Protein AF-A0A930EXD6-F1 (afdb_monomer)

Mean predicted aligned error: 4.49 Å

Solvent-accessible surface area (backbone atoms only — not comparable to full-atom values): 12976 Å² total; per-residue (Å²): 109,58,56,60,63,60,58,68,68,51,37,18,51,91,71,84,27,84,36,19,63,39,63,44,50,41,67,59,49,52,69,76,38,61,91,76,52,56,67,69,53,47,56,39,51,53,54,45,38,75,74,40,72,82,34,25,33,35,27,41,38,43,34,62,76,65,65,77,71,64,72,53,87,86,63,82,59,76,67,57,77,70,60,70,78,46,64,43,66,44,58,32,32,42,39,44,76,54,96,94,45,54,39,36,38,37,39,18,63,72,53,101,57,18,43,55,47,20,45,14,50,50,51,62,41,38,30,82,95,26,92,38,42,80,33,47,64,35,43,32,56,32,33,51,44,53,71,55,49,55,56,46,62,78,32,59,91,82,44,61,25,65,59,55,43,50,53,54,41,56,76,74,34,86,47,70,66,55,46,50,49,53,43,50,53,49,47,50,52,53,48,55,50,47,69,60,49,50,78,76,40,90,77,43,65,68,60,51,43,52,53,44,42,53,53,47,24,45,52,48,38,54,51,53,52,53,76,69,35,63,85,81,76,106

Radius of gyration: 17.55 Å; Cα contacts (8 Å, |Δi|>4): 332; chains: 1; bounding box: 42×44×47 Å

Structure (mmCIF, N/CA/C/O backbone):
data_AF-A0A930EXD6-F1
#
_entry.id   AF-A0A930EXD6-F1
#
loop_
_atom_site.group_PDB
_atom_site.id
_atom_site.type_symbol
_atom_site.label_atom_id
_atom_site.label_alt_id
_atom_site.label_comp_id
_atom_site.label_asym_id
_atom_site.label_entity_id
_atom_site.label_seq_id
_atom_site.pdbx_PDB_ins_code
_atom_site.Cartn_x
_atom_site.Cartn_y
_atom_site.Cartn_z
_atom_site.occupancy
_atom_site.B_iso_or_equiv
_atom_site.auth_seq_id
_atom_site.auth_comp_id
_atom_site.auth_asym_id
_atom_site.auth_atom_id
_atom_site.pdbx_PDB_model_num
ATOM 1 N N . MET A 1 1 ? -17.643 -6.601 1.907 1.00 80.69 1 MET A N 1
ATOM 2 C CA . MET A 1 1 ? -17.131 -7.345 3.092 1.00 80.69 1 MET A CA 1
ATOM 3 C C . MET A 1 1 ? -16.349 -6.367 3.968 1.00 80.69 1 MET A C 1
ATOM 5 O O . MET A 1 1 ? -15.857 -5.389 3.419 1.00 80.69 1 MET A O 1
ATOM 9 N N . ALA A 1 2 ? -16.279 -6.567 5.287 1.00 93.38 2 ALA A N 1
ATOM 10 C CA . ALA A 1 2 ? -15.505 -5.686 6.170 1.00 93.38 2 ALA A CA 1
ATOM 11 C C . ALA A 1 2 ? -13.990 -5.883 5.958 1.00 93.38 2 ALA A C 1
ATOM 13 O O . ALA A 1 2 ? -13.564 -6.973 5.563 1.00 93.38 2 ALA A O 1
ATOM 14 N N . ILE A 1 3 ? -13.178 -4.841 6.161 1.00 96.06 3 ILE A N 1
ATOM 15 C CA . ILE A 1 3 ? -11.763 -4.874 5.763 1.00 96.06 3 ILE A CA 1
ATOM 16 C C . ILE A 1 3 ? -10.940 -5.885 6.568 1.00 96.06 3 ILE A C 1
ATOM 18 O O . ILE A 1 3 ? -10.127 -6.594 5.972 1.00 96.06 3 ILE A O 1
ATOM 22 N N . CYS A 1 4 ? -11.189 -6.035 7.872 1.00 96.62 4 CYS A N 1
ATOM 23 C CA . CYS A 1 4 ? -10.475 -7.019 8.689 1.00 96.62 4 CYS A CA 1
ATOM 24 C C . CYS A 1 4 ? -10.814 -8.448 8.253 1.00 96.62 4 CYS A C 1
ATOM 26 O O . CYS A 1 4 ? -9.941 -9.314 8.251 1.00 96.62 4 CYS A O 1
ATOM 28 N N . ALA A 1 5 ? -12.052 -8.696 7.811 1.00 96.12 5 ALA A N 1
ATOM 29 C CA . ALA A 1 5 ? -12.453 -9.992 7.270 1.00 96.12 5 ALA A CA 1
ATOM 30 C C . ALA A 1 5 ? -11.775 -10.303 5.923 1.00 96.12 5 ALA A C 1
ATOM 32 O O . ALA A 1 5 ? -11.339 -11.435 5.723 1.00 96.12 5 ALA A O 1
ATOM 33 N N . ILE A 1 6 ? -11.643 -9.313 5.028 1.00 96.44 6 ILE A N 1
ATOM 34 C CA . ILE A 1 6 ? -10.915 -9.473 3.755 1.00 96.44 6 ILE A CA 1
ATOM 35 C C . ILE A 1 6 ? -9.435 -9.772 4.030 1.00 96.44 6 ILE A C 1
ATOM 37 O O . ILE A 1 6 ? -8.890 -10.746 3.511 1.00 96.44 6 ILE A O 1
ATOM 41 N N . LEU A 1 7 ? -8.783 -8.958 4.868 1.00 97.31 7 LEU A N 1
ATOM 42 C CA . LEU A 1 7 ? -7.364 -9.125 5.198 1.00 97.31 7 LEU A CA 1
ATOM 43 C C . LEU A 1 7 ? -7.109 -10.423 5.969 1.00 97.31 7 LEU A C 1
ATOM 45 O O . LEU A 1 7 ? -6.123 -11.102 5.705 1.00 97.31 7 LEU A O 1
ATOM 49 N N . GLY A 1 8 ? -8.014 -10.830 6.860 1.00 95.69 8 GLY A N 1
ATOM 50 C CA . GLY A 1 8 ? -7.904 -12.074 7.623 1.00 95.69 8 GLY A CA 1
ATOM 51 C C . GLY A 1 8 ? -7.966 -13.351 6.776 1.00 95.69 8 GLY A C 1
ATOM 52 O O . GLY A 1 8 ? -7.538 -14.405 7.243 1.00 95.69 8 GLY A O 1
ATOM 53 N N . GLN A 1 9 ? -8.462 -13.272 5.536 1.00 95.56 9 GLN A N 1
ATOM 54 C CA . GLN A 1 9 ? -8.473 -14.391 4.586 1.00 95.56 9 GLN A CA 1
ATOM 55 C C . GLN A 1 9 ? -7.163 -14.530 3.797 1.00 95.56 9 GLN A C 1
ATOM 57 O O . GLN A 1 9 ? -6.967 -15.556 3.147 1.00 95.56 9 GLN A O 1
ATOM 62 N N . LYS A 1 10 ? -6.267 -13.532 3.846 1.00 96.31 10 LYS A N 1
ATOM 63 C CA 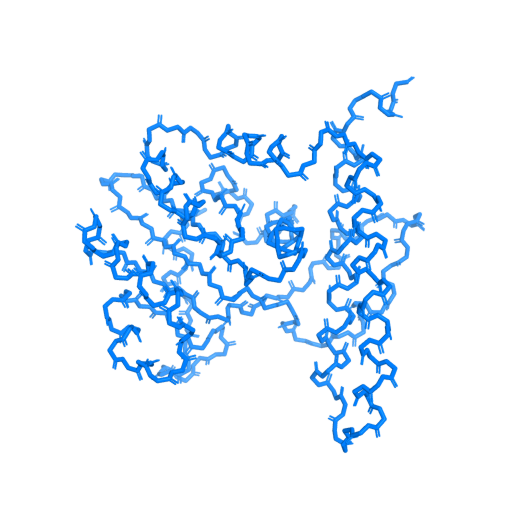. LYS A 1 10 ? -4.995 -13.557 3.110 1.00 96.31 10 LYS A CA 1
ATOM 64 C C . LYS A 1 10 ? -4.012 -14.520 3.758 1.00 96.31 10 LYS A C 1
ATOM 66 O O . LYS A 1 10 ? -3.712 -14.401 4.951 1.00 96.31 10 LYS A O 1
ATOM 71 N N . LEU A 1 11 ? -3.505 -15.459 2.962 1.00 95.81 11 LEU A N 1
ATOM 72 C CA . LEU A 1 11 ? -2.546 -16.461 3.410 1.00 95.81 11 LEU A CA 1
ATOM 73 C C . LEU A 1 11 ? -1.121 -15.947 3.215 1.00 95.81 11 LEU A C 1
ATOM 75 O O . LEU A 1 11 ? -0.707 -15.621 2.103 1.00 95.81 11 LEU A O 1
ATOM 79 N N . ASP A 1 12 ? -0.372 -15.888 4.312 1.00 96.12 12 ASP A N 1
ATOM 80 C CA . ASP A 1 12 ? 1.030 -15.493 4.277 1.00 96.12 12 ASP A CA 1
ATOM 81 C C . ASP A 1 12 ? 1.979 -16.680 4.067 1.00 96.12 12 ASP A C 1
ATOM 83 O O . ASP A 1 12 ? 1.593 -17.852 4.164 1.00 96.12 12 ASP A O 1
ATOM 87 N N . SER A 1 13 ? 3.247 -16.353 3.822 1.00 91.81 13 SER A N 1
ATOM 88 C CA . SER A 1 13 ? 4.324 -17.319 3.575 1.00 91.81 13 SER A CA 1
ATOM 89 C C . SER A 1 13 ? 4.511 -18.389 4.665 1.00 91.81 13 SER A C 1
ATOM 91 O O . SER A 1 13 ? 5.030 -19.466 4.378 1.00 91.81 13 SER A O 1
ATOM 93 N N . ARG A 1 14 ? 4.072 -18.146 5.909 1.00 91.75 14 ARG A N 1
ATOM 94 C CA . ARG A 1 14 ? 4.185 -19.107 7.026 1.00 91.75 14 ARG A CA 1
ATOM 95 C C . ARG A 1 14 ? 3.116 -20.198 6.963 1.00 91.75 14 ARG A C 1
ATOM 97 O O . ARG A 1 14 ? 3.218 -21.191 7.680 1.00 91.75 14 ARG A O 1
ATOM 104 N N . LYS A 1 15 ? 2.080 -19.995 6.146 1.00 92.69 15 LYS A N 1
ATOM 105 C CA . LYS A 1 15 ? 0.950 -20.910 5.928 1.00 92.69 15 LYS A CA 1
ATOM 106 C C . LYS A 1 15 ? 0.927 -21.459 4.496 1.00 92.69 15 LYS A C 1
ATOM 108 O O . LYS A 1 15 ? -0.148 -21.772 3.992 1.00 92.69 15 LYS A O 1
ATOM 113 N N . ASP A 1 16 ? 2.089 -21.515 3.840 1.00 91.75 16 ASP A N 1
ATOM 114 C CA . ASP A 1 16 ? 2.249 -21.908 2.431 1.00 91.75 16 ASP A CA 1
ATOM 115 C C . ASP A 1 16 ? 1.402 -21.061 1.452 1.00 91.75 16 ASP A C 1
ATOM 117 O O . ASP A 1 16 ? 1.015 -21.525 0.378 1.00 91.75 16 ASP A O 1
ATOM 121 N N . GLY A 1 17 ? 1.092 -19.814 1.832 1.00 92.94 17 GLY A N 1
ATOM 122 C CA . GLY A 1 17 ? 0.357 -18.852 1.015 1.00 92.94 17 GLY A CA 1
ATOM 123 C C . GLY A 1 17 ? 1.260 -17.951 0.173 1.00 92.94 17 GLY A C 1
ATOM 124 O O . GLY A 1 17 ? 2.431 -17.746 0.491 1.00 92.94 17 GLY A O 1
ATOM 125 N N . ASP A 1 18 ? 0.688 -17.379 -0.890 1.00 93.56 18 ASP A N 1
ATOM 126 C CA . ASP A 1 18 ? 1.357 -16.444 -1.806 1.00 93.56 18 ASP A CA 1
ATOM 127 C C . ASP A 1 18 ? 0.709 -15.046 -1.833 1.00 93.56 18 ASP A C 1
ATOM 129 O O . ASP A 1 18 ? 1.011 -14.233 -2.710 1.00 93.56 18 ASP A O 1
ATOM 133 N N . ASP A 1 19 ? -0.207 -14.753 -0.901 1.00 96.25 19 ASP A N 1
ATOM 134 C CA . ASP A 1 19 ? -0.883 -13.456 -0.870 1.00 96.25 19 ASP A CA 1
ATOM 135 C C . ASP A 1 19 ? 0.012 -12.367 -0.285 1.00 96.25 19 ASP A C 1
ATOM 137 O O . ASP A 1 19 ? -0.078 -11.220 -0.712 1.00 96.25 19 ASP A O 1
ATOM 141 N N . CYS A 1 20 ? 0.839 -12.694 0.706 1.00 97.19 20 CYS A N 1
ATOM 142 C CA . CYS A 1 20 ? 1.658 -11.7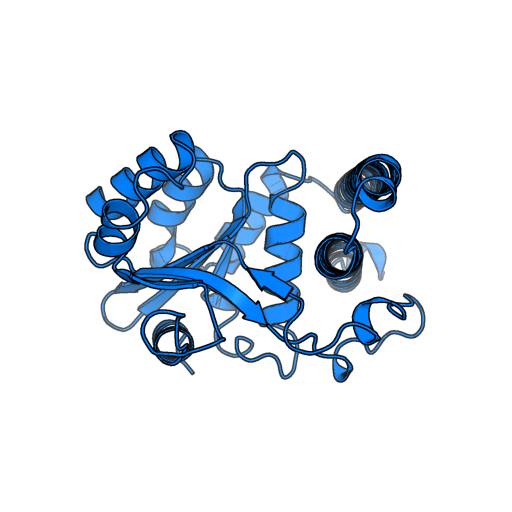18 1.421 1.00 97.19 20 CYS A CA 1
ATOM 143 C C . CYS A 1 20 ? 2.856 -12.363 2.129 1.00 97.19 20 CYS A C 1
ATOM 145 O O . CYS A 1 20 ? 2.895 -13.575 2.358 1.00 97.19 20 CYS A O 1
ATOM 147 N N . LEU A 1 21 ? 3.837 -11.544 2.512 1.00 95.62 21 LEU A N 1
ATOM 148 C CA . LEU A 1 21 ? 4.995 -12.009 3.275 1.00 95.62 21 LEU A CA 1
ATOM 149 C C . LEU A 1 21 ? 4.600 -12.395 4.705 1.00 95.62 21 LEU A C 1
ATOM 151 O O . LEU A 1 21 ? 5.016 -13.442 5.205 1.00 95.62 21 LEU A O 1
ATOM 155 N N . PHE A 1 22 ? 3.789 -11.559 5.354 1.00 96.94 22 PHE A N 1
ATOM 156 C CA . PHE A 1 22 ? 3.345 -11.741 6.733 1.00 96.94 22 PHE A CA 1
ATOM 157 C C . PHE A 1 22 ? 1.937 -11.179 6.923 1.00 96.94 22 PHE A C 1
ATOM 159 O O . PHE A 1 22 ? 1.644 -10.089 6.440 1.00 96.94 22 PHE A O 1
ATOM 166 N N . ASN A 1 23 ? 1.093 -11.878 7.681 1.00 98.12 23 ASN A N 1
ATOM 167 C CA . ASN A 1 23 ? -0.209 -11.384 8.107 1.00 98.12 23 ASN A CA 1
ATOM 168 C C . ASN A 1 23 ? -0.554 -11.883 9.520 1.00 98.12 23 ASN A C 1
ATOM 170 O O . ASN A 1 23 ? -0.735 -13.083 9.749 1.00 98.12 23 ASN A O 1
ATOM 174 N N . GLY A 1 24 ? -0.628 -10.978 10.494 1.00 97.62 24 GLY A N 1
ATOM 175 C CA . GLY A 1 24 ? -0.848 -11.336 11.898 1.00 97.62 24 GLY A CA 1
ATOM 176 C C . GLY A 1 24 ? -0.749 -10.140 12.836 1.00 97.62 24 GLY A C 1
ATOM 177 O O . GLY A 1 24 ? -0.850 -9.002 12.387 1.00 97.62 24 GLY A O 1
ATOM 178 N N . TYR A 1 25 ? -0.556 -10.395 14.130 1.00 97.94 25 TYR A N 1
ATOM 179 C CA . TYR A 1 25 ? -0.362 -9.331 15.115 1.00 97.94 25 TYR A CA 1
ATOM 180 C C . TYR A 1 25 ? 0.916 -8.537 14.832 1.00 97.94 25 TYR A C 1
ATOM 182 O O . TYR A 1 25 ? 1.928 -9.093 14.395 1.00 97.94 25 TYR A O 1
ATOM 190 N N . LEU A 1 26 ? 0.863 -7.226 15.070 1.00 97.62 26 LEU A N 1
ATOM 191 C CA . LEU A 1 26 ? 2.010 -6.341 14.883 1.00 97.62 26 LEU A CA 1
ATOM 192 C C . LEU A 1 26 ? 3.153 -6.682 15.858 1.00 97.62 26 LEU A C 1
ATOM 194 O O . LEU A 1 26 ? 4.314 -6.644 15.461 1.00 97.62 26 LEU A O 1
ATOM 198 N N . GLU A 1 27 ? 2.830 -7.103 17.083 1.00 97.25 27 GLU A N 1
ATOM 199 C CA . GLU A 1 27 ? 3.803 -7.582 18.080 1.00 97.25 27 GLU A CA 1
ATOM 200 C C . GLU A 1 27 ? 4.630 -8.772 17.560 1.00 97.25 27 GLU A C 1
ATOM 202 O O . GLU A 1 27 ? 5.864 -8.762 17.626 1.00 97.25 27 GLU A O 1
ATOM 207 N N . ASP A 1 28 ? 3.959 -9.764 16.965 1.00 96.50 28 ASP A N 1
ATOM 208 C CA . ASP A 1 28 ? 4.613 -10.926 16.357 1.00 96.50 28 ASP A CA 1
ATOM 209 C C . ASP A 1 28 ? 5.548 -10.502 15.217 1.00 96.50 28 ASP A C 1
ATOM 211 O O . ASP A 1 28 ? 6.655 -11.028 15.083 1.00 96.50 28 ASP A O 1
ATOM 215 N N . TYR A 1 29 ? 5.109 -9.555 14.379 1.00 95.81 29 TYR A N 1
ATOM 216 C CA . TYR A 1 29 ? 5.911 -9.058 13.262 1.00 95.81 29 TYR A CA 1
ATOM 217 C C . TYR A 1 29 ? 7.199 -8.389 13.748 1.00 95.81 29 TYR A C 1
ATOM 219 O O . TYR A 1 29 ? 8.282 -8.750 13.285 1.00 95.81 29 TYR A O 1
ATOM 227 N N . LEU A 1 30 ? 7.089 -7.468 14.711 1.00 94.94 30 LEU A N 1
ATOM 228 C CA . LEU A 1 30 ? 8.237 -6.769 15.292 1.00 94.94 30 LEU A CA 1
ATOM 229 C C . LEU A 1 30 ? 9.234 -7.742 15.934 1.00 94.94 30 LEU A C 1
ATOM 231 O O . LEU A 1 30 ? 10.441 -7.584 15.762 1.00 94.94 30 LEU A O 1
ATOM 235 N N . SER A 1 31 ? 8.731 -8.781 16.603 1.00 92.12 31 SER A N 1
ATOM 236 C CA . SER A 1 31 ? 9.560 -9.800 17.256 1.00 92.12 31 SER A CA 1
ATOM 237 C C . SER A 1 31 ? 10.288 -10.706 16.256 1.00 92.12 31 SER A C 1
ATOM 239 O O . SER A 1 31 ? 11.451 -11.053 16.448 1.00 92.12 31 SER A O 1
ATOM 241 N N . LEU A 1 32 ? 9.618 -11.114 15.172 1.00 89.88 32 LEU A N 1
ATOM 242 C CA . LEU A 1 32 ? 10.176 -12.050 14.186 1.00 89.88 32 LEU A CA 1
ATOM 243 C C . LEU A 1 32 ? 11.121 -11.386 13.178 1.00 89.88 32 LEU A C 1
ATOM 245 O O . LEU A 1 32 ? 11.966 -12.067 12.595 1.00 89.88 32 LEU A O 1
ATOM 249 N N . ARG A 1 33 ? 10.949 -10.084 12.936 1.00 85.00 33 ARG A N 1
ATOM 250 C CA . ARG A 1 33 ? 11.633 -9.321 11.877 1.00 85.00 33 ARG A CA 1
ATOM 251 C C . ARG A 1 33 ? 12.457 -8.167 12.432 1.00 85.00 33 ARG A C 1
ATOM 253 O O . ARG A 1 33 ? 12.747 -7.219 11.712 1.00 85.00 33 ARG A O 1
ATOM 260 N N . GLU A 1 34 ? 12.866 -8.262 13.694 1.00 76.00 34 GLU A N 1
ATOM 261 C CA . GLU A 1 34 ? 13.505 -7.173 14.435 1.00 76.00 34 GLU A CA 1
ATOM 262 C C . GLU A 1 34 ? 14.671 -6.506 13.680 1.00 76.00 34 GLU A C 1
ATOM 264 O O . GLU A 1 34 ? 14.806 -5.288 13.709 1.00 76.00 34 GLU A O 1
ATOM 269 N N . ASN A 1 35 ? 15.474 -7.299 12.964 1.00 79.44 35 ASN A N 1
ATOM 270 C CA . ASN A 1 35 ? 16.668 -6.838 12.244 1.00 79.44 35 ASN A CA 1
ATOM 271 C C . ASN A 1 35 ? 16.416 -6.478 10.765 1.00 79.44 35 ASN A C 1
ATOM 273 O O . ASN A 1 35 ? 17.360 -6.161 10.042 1.00 79.44 35 ASN A O 1
ATOM 277 N N . GLU A 1 36 ? 15.175 -6.593 10.288 1.00 84.56 36 GLU A N 1
ATOM 278 C CA . GLU A 1 36 ? 14.793 -6.376 8.884 1.00 84.56 36 GLU A CA 1
ATOM 279 C C . GLU A 1 36 ? 14.008 -5.065 8.684 1.00 84.56 36 GLU A C 1
ATOM 281 O O . GLU A 1 36 ? 13.841 -4.610 7.551 1.00 84.56 36 GLU A O 1
ATOM 286 N N . ILE A 1 37 ? 13.534 -4.448 9.770 1.00 83.25 37 ILE A N 1
ATOM 287 C CA . ILE A 1 37 ? 12.710 -3.233 9.753 1.00 83.25 37 ILE A CA 1
ATOM 288 C C . ILE A 1 37 ? 13.611 -2.006 9.954 1.00 83.25 37 ILE A C 1
ATOM 290 O O . ILE A 1 37 ? 14.484 -2.010 10.816 1.00 83.25 37 ILE A O 1
ATOM 294 N N . ASP A 1 38 ? 13.390 -0.939 9.178 1.00 86.69 38 ASP A N 1
ATOM 295 C CA . ASP A 1 38 ? 14.038 0.359 9.422 1.00 86.69 38 ASP A CA 1
ATOM 296 C C . ASP A 1 38 ? 13.755 0.845 10.850 1.00 86.69 38 ASP A C 1
ATOM 298 O O . ASP A 1 38 ? 12.605 0.834 11.285 1.00 86.69 38 ASP A O 1
ATOM 302 N N . GLU A 1 39 ? 14.782 1.317 11.559 1.00 86.75 39 GLU A N 1
ATOM 303 C CA . GLU A 1 39 ? 14.679 1.716 12.972 1.00 86.75 39 GLU A CA 1
ATOM 304 C C . GLU A 1 39 ? 13.570 2.749 13.226 1.00 86.75 39 GLU A C 1
ATOM 306 O O . GLU A 1 39 ? 12.821 2.625 14.194 1.00 86.75 39 GLU A O 1
ATOM 311 N N . ASN A 1 40 ? 13.380 3.731 12.331 1.00 86.38 40 ASN A N 1
ATOM 312 C CA . ASN A 1 40 ? 12.320 4.730 12.520 1.00 86.38 40 ASN A CA 1
ATOM 313 C C . ASN A 1 40 ? 10.930 4.104 12.364 1.00 86.38 40 ASN A C 1
ATOM 315 O O . ASN A 1 40 ? 9.976 4.494 13.045 1.00 86.38 40 ASN A O 1
ATOM 319 N N . LEU A 1 41 ? 10.792 3.152 11.438 1.00 88.94 41 LEU A N 1
ATOM 320 C CA . LEU A 1 41 ? 9.535 2.447 11.224 1.00 88.94 41 LEU A CA 1
ATOM 321 C C . LEU A 1 41 ? 9.241 1.485 12.379 1.00 88.94 41 LEU A C 1
ATOM 323 O O . LEU A 1 41 ? 8.096 1.430 12.827 1.00 88.94 41 LEU A O 1
ATOM 327 N N . LYS A 1 42 ? 10.267 0.802 12.898 1.00 91.75 42 LYS A N 1
ATOM 328 C CA . LYS A 1 42 ? 10.183 -0.046 14.091 1.00 91.75 42 LYS A CA 1
ATOM 329 C C . LYS A 1 42 ? 9.693 0.756 15.297 1.00 91.75 42 LYS A C 1
ATOM 331 O O . LYS A 1 42 ? 8.640 0.425 15.833 1.00 91.75 42 LYS A O 1
ATOM 336 N N . GLU A 1 43 ? 10.354 1.869 15.629 1.00 91.69 43 GLU A N 1
ATOM 337 C CA . GLU A 1 43 ? 9.944 2.750 16.738 1.00 91.69 43 GLU A CA 1
ATOM 338 C C . GLU A 1 43 ? 8.506 3.264 16.547 1.00 91.69 43 GLU A C 1
ATOM 340 O O . GLU A 1 43 ? 7.727 3.410 17.490 1.00 91.69 43 GLU A O 1
ATOM 345 N N . THR A 1 44 ? 8.116 3.547 15.302 1.00 92.44 44 THR A N 1
ATOM 346 C CA . THR A 1 44 ? 6.744 3.967 15.004 1.00 92.44 44 THR A CA 1
ATOM 347 C C . THR A 1 44 ? 5.736 2.852 15.269 1.00 92.44 44 THR A C 1
ATOM 349 O O . THR A 1 44 ? 4.697 3.117 15.866 1.00 92.44 44 THR A O 1
ATOM 352 N N . PHE A 1 45 ? 6.017 1.622 14.842 1.00 95.50 45 PHE A N 1
ATOM 353 C CA . PHE A 1 45 ? 5.150 0.470 15.083 1.00 95.50 45 PHE A CA 1
ATOM 354 C C . PHE A 1 45 ? 5.071 0.086 16.564 1.00 95.50 45 PHE A C 1
ATOM 356 O O . PHE A 1 45 ? 3.992 -0.270 17.029 1.00 95.50 45 PHE A O 1
ATOM 363 N N . GLU A 1 46 ? 6.153 0.243 17.324 1.00 95.38 46 GLU A N 1
ATOM 364 C CA . GLU A 1 46 ? 6.133 0.092 18.785 1.00 95.38 46 GLU A CA 1
ATOM 365 C C . GLU A 1 46 ? 5.161 1.096 19.429 1.00 95.38 46 GLU A C 1
ATOM 367 O O . GLU A 1 46 ? 4.301 0.704 20.214 1.00 95.38 46 GLU A O 1
ATOM 372 N N . LYS A 1 47 ? 5.179 2.369 19.008 1.00 95.69 47 LYS A N 1
ATOM 373 C CA . LYS A 1 47 ? 4.203 3.379 19.471 1.00 95.69 47 LYS A CA 1
ATOM 374 C C . LYS A 1 47 ? 2.764 3.084 19.040 1.00 95.69 47 LYS A C 1
ATOM 376 O O . LYS A 1 47 ? 1.822 3.440 19.751 1.00 95.69 47 LYS A O 1
ATOM 381 N N . VAL A 1 48 ? 2.573 2.457 17.875 1.00 96.38 48 VAL A N 1
ATOM 382 C CA . VAL A 1 48 ? 1.245 1.971 17.468 1.00 96.38 48 VAL A CA 1
ATOM 383 C C . VAL A 1 48 ? 0.763 0.911 18.458 1.00 96.38 48 VAL A C 1
ATOM 385 O O . VAL A 1 48 ? -0.358 1.038 18.935 1.00 96.38 48 VAL A O 1
ATOM 388 N N . LEU A 1 49 ? 1.603 -0.063 18.828 1.00 96.50 49 LEU A N 1
ATOM 389 C CA . LEU A 1 49 ? 1.253 -1.095 19.815 1.00 96.50 49 LEU A CA 1
ATOM 390 C C . LEU A 1 49 ? 0.962 -0.531 21.208 1.00 96.50 49 LEU A C 1
ATOM 392 O O . LEU A 1 49 ? 0.051 -1.007 21.876 1.00 96.50 49 LEU A O 1
ATOM 396 N N . GLU A 1 50 ? 1.697 0.496 21.644 1.00 95.81 50 GLU A N 1
ATOM 397 C CA . GLU A 1 50 ? 1.406 1.188 22.910 1.00 95.81 50 GLU A CA 1
ATOM 398 C C . GLU A 1 50 ? 0.002 1.812 22.920 1.00 95.81 50 GLU A C 1
ATOM 400 O O . GLU A 1 50 ? -0.637 1.901 23.970 1.00 95.81 50 GLU A O 1
ATOM 405 N N . THR A 1 51 ? -0.472 2.254 21.753 1.00 94.38 51 THR A N 1
ATOM 406 C CA . THR A 1 51 ? -1.787 2.887 21.588 1.00 94.38 51 THR A CA 1
ATOM 407 C C . THR A 1 51 ? -2.893 1.853 21.370 1.00 94.38 51 THR A C 1
ATOM 409 O O . THR A 1 51 ? -3.990 2.005 21.904 1.00 94.38 51 THR A O 1
ATOM 412 N N . ASP A 1 52 ? -2.611 0.817 20.582 1.00 95.19 52 ASP A N 1
ATOM 413 C CA . ASP A 1 52 ? -3.542 -0.238 20.192 1.00 95.19 52 ASP A CA 1
ATOM 414 C C . ASP A 1 52 ? -2.811 -1.598 20.137 1.00 95.19 52 ASP A C 1
ATOM 416 O O . ASP A 1 52 ? -2.239 -1.966 19.100 1.00 95.19 52 ASP A O 1
ATOM 420 N N . PRO A 1 53 ? -2.809 -2.353 21.253 1.00 95.62 53 PRO A N 1
ATOM 421 C CA . PRO A 1 53 ? -2.067 -3.610 21.369 1.00 95.62 53 PRO A CA 1
ATOM 422 C C . PRO A 1 53 ? -2.563 -4.725 20.442 1.00 95.62 53 PRO A C 1
ATOM 424 O O . PRO A 1 53 ? -1.796 -5.618 20.090 1.00 95.62 53 PRO A O 1
ATOM 427 N N . ASP A 1 54 ? -3.830 -4.672 20.024 1.00 96.44 54 ASP A N 1
ATOM 428 C CA . ASP A 1 54 ? -4.455 -5.700 19.185 1.00 96.44 54 ASP A CA 1
ATOM 429 C C . ASP A 1 54 ? -4.265 -5.431 17.681 1.00 96.44 54 ASP A C 1
ATOM 431 O O . ASP A 1 54 ? -4.777 -6.180 16.837 1.00 96.44 54 ASP A O 1
ATOM 435 N N . THR A 1 55 ? -3.500 -4.388 17.333 1.00 97.88 55 THR A N 1
ATOM 436 C CA . THR A 1 55 ? -3.177 -4.030 15.950 1.00 97.88 55 THR A CA 1
ATOM 437 C C . THR A 1 55 ? -2.601 -5.218 15.189 1.00 97.88 55 THR A C 1
ATOM 439 O O . THR A 1 55 ? -1.656 -5.888 15.621 1.00 97.88 55 THR A O 1
ATOM 442 N N . LYS A 1 56 ? -3.119 -5.431 13.979 1.00 98.44 56 LYS A N 1
ATOM 443 C CA . LYS A 1 56 ? -2.579 -6.406 13.036 1.00 98.44 56 LYS A CA 1
ATOM 444 C C . LYS A 1 56 ? -1.917 -5.721 11.853 1.00 98.44 56 LYS A C 1
ATOM 446 O O . LYS A 1 56 ? -2.243 -4.588 11.498 1.00 98.44 56 LYS A O 1
ATOM 451 N N . ILE A 1 57 ? -0.989 -6.433 11.230 1.00 98.25 57 ILE A N 1
ATOM 452 C CA . ILE A 1 57 ? -0.238 -5.978 10.068 1.00 98.25 57 ILE A CA 1
ATOM 453 C C . ILE A 1 57 ? -0.253 -7.035 8.966 1.00 98.25 57 ILE A C 1
ATOM 455 O O . ILE A 1 57 ? -0.048 -8.222 9.219 1.00 98.25 57 ILE A O 1
ATOM 459 N N . CYS A 1 58 ? -0.485 -6.584 7.735 1.00 98.19 58 CYS A N 1
ATOM 460 C CA . CYS A 1 58 ? -0.244 -7.338 6.511 1.00 98.19 58 CYS A CA 1
ATOM 461 C C . CYS A 1 58 ? 0.938 -6.700 5.768 1.00 98.19 58 CYS A C 1
ATOM 463 O O . CYS A 1 58 ? 0.908 -5.501 5.483 1.00 98.19 58 CYS A O 1
ATOM 465 N N . VAL A 1 59 ? 1.964 -7.491 5.464 1.00 96.50 59 VAL A N 1
ATOM 466 C CA . VAL A 1 59 ? 3.236 -7.042 4.880 1.00 96.50 59 VAL A CA 1
ATOM 467 C C . VAL A 1 59 ? 3.409 -7.635 3.493 1.00 96.50 59 VAL A C 1
ATOM 469 O O . VAL A 1 59 ? 3.212 -8.837 3.314 1.00 96.50 59 VAL A O 1
ATOM 472 N N . ASP A 1 60 ? 3.783 -6.794 2.532 1.00 96.06 60 ASP A N 1
ATOM 473 C CA . ASP A 1 60 ? 3.923 -7.135 1.115 1.00 96.06 60 ASP A CA 1
ATOM 474 C C . ASP A 1 60 ? 2.678 -7.834 0.550 1.00 96.06 60 ASP A C 1
ATOM 476 O O . ASP A 1 60 ? 2.755 -8.915 -0.026 1.00 96.06 60 ASP A O 1
ATOM 480 N N . LEU A 1 61 ? 1.496 -7.227 0.721 1.00 97.44 61 LEU A N 1
ATOM 481 C CA . LEU A 1 61 ? 0.271 -7.764 0.124 1.00 97.44 61 LEU A CA 1
ATOM 482 C C . LEU A 1 61 ? 0.347 -7.664 -1.402 1.00 97.44 61 LEU A C 1
ATOM 484 O O . LEU A 1 61 ? 0.404 -6.569 -1.969 1.00 97.44 61 LEU A O 1
ATOM 488 N N . HIS A 1 62 ? 0.295 -8.814 -2.059 1.00 95.81 62 HIS A N 1
ATOM 489 C CA . HIS A 1 62 ? 0.308 -8.952 -3.501 1.00 95.81 62 HIS A CA 1
ATOM 490 C C . HIS A 1 62 ? -1.103 -8.795 -4.071 1.00 95.81 62 HIS A C 1
ATOM 492 O O . HIS A 1 62 ? -2.042 -9.500 -3.695 1.00 95.81 62 HIS A O 1
ATOM 498 N N . CYS A 1 63 ? -1.266 -7.892 -5.034 1.00 93.25 63 CYS A N 1
ATOM 499 C CA . CYS A 1 63 ? -2.526 -7.674 -5.736 1.00 93.25 63 CYS A CA 1
ATOM 500 C C . CYS A 1 63 ? -2.351 -7.781 -7.252 1.00 93.25 63 CYS A C 1
ATOM 502 O O . CYS A 1 63 ? -1.363 -7.329 -7.841 1.00 93.25 63 CYS A O 1
ATOM 504 N N . ALA A 1 64 ? -3.351 -8.381 -7.896 1.00 91.31 64 ALA A N 1
ATOM 505 C CA . ALA A 1 64 ? -3.481 -8.343 -9.342 1.00 91.31 64 ALA A CA 1
ATOM 506 C C . ALA A 1 64 ? -3.872 -6.933 -9.803 1.00 91.31 64 ALA A C 1
ATOM 508 O O . ALA A 1 64 ? -4.500 -6.163 -9.078 1.00 91.31 64 ALA A O 1
ATOM 509 N N . VAL A 1 65 ? -3.513 -6.608 -11.040 1.00 89.69 65 VAL A N 1
ATOM 510 C CA . VAL A 1 65 ? -3.955 -5.374 -11.692 1.00 89.69 65 VAL A CA 1
ATOM 511 C C . VAL A 1 65 ? -5.310 -5.641 -12.331 1.00 89.69 65 VAL A C 1
ATOM 513 O O . VAL A 1 65 ? -5.428 -6.550 -13.154 1.00 89.69 65 VAL A O 1
ATOM 516 N N . ASN A 1 66 ? -6.328 -4.843 -12.004 1.00 86.56 66 ASN A N 1
ATOM 517 C CA . ASN A 1 66 ? -7.616 -4.952 -12.676 1.00 86.56 66 ASN A CA 1
ATOM 518 C C . ASN A 1 66 ? -7.539 -4.300 -14.063 1.00 86.56 66 ASN A C 1
ATOM 520 O O . ASN A 1 66 ? -7.733 -3.095 -14.226 1.00 86.56 66 ASN A O 1
ATOM 524 N N . VAL A 1 67 ? -7.256 -5.112 -15.081 1.00 80.25 67 VAL A N 1
ATOM 525 C CA . VAL A 1 67 ? -7.141 -4.650 -16.471 1.00 80.25 67 VAL A CA 1
ATOM 526 C C . VAL A 1 67 ? -8.463 -4.082 -17.003 1.00 80.25 67 VAL A C 1
ATOM 528 O O . VAL A 1 67 ? -8.436 -3.185 -17.841 1.00 80.25 67 VAL A O 1
ATOM 531 N N . GLU A 1 68 ? -9.616 -4.526 -16.498 1.00 76.69 68 GLU A N 1
ATOM 532 C CA . GLU A 1 68 ? -10.929 -4.020 -16.930 1.00 76.69 68 GLU A CA 1
ATOM 533 C C . GLU A 1 68 ? -11.186 -2.590 -16.436 1.00 76.69 68 GLU A C 1
ATOM 535 O O . GLU A 1 68 ? -11.774 -1.770 -17.147 1.00 76.69 68 GLU A O 1
ATOM 540 N N . ALA A 1 69 ? -10.677 -2.250 -15.248 1.00 74.75 69 ALA A N 1
ATOM 541 C CA . ALA A 1 69 ? -10.724 -0.892 -14.710 1.00 74.75 69 ALA A CA 1
ATOM 542 C C . ALA A 1 69 ? -9.745 0.069 -15.416 1.00 74.75 69 ALA A C 1
ATOM 544 O O . ALA A 1 69 ? -9.834 1.293 -15.261 1.00 74.75 69 ALA A O 1
ATOM 545 N N . ILE A 1 70 ? -8.844 -0.456 -16.254 1.00 68.75 70 ILE A N 1
ATOM 546 C CA . ILE A 1 70 ? -8.002 0.316 -17.172 1.00 68.75 70 ILE A CA 1
ATOM 547 C C . ILE A 1 70 ? -8.825 0.664 -18.428 1.00 68.75 70 ILE A C 1
ATOM 549 O O . ILE A 1 70 ? -8.517 0.279 -19.553 1.00 68.75 70 ILE A O 1
ATOM 553 N N . SER A 1 71 ? -9.923 1.398 -18.240 1.00 53.97 71 SER A N 1
ATOM 554 C CA . SER A 1 71 ? -10.928 1.629 -19.287 1.00 53.97 71 SER A CA 1
ATOM 555 C C . SER A 1 71 ? -10.629 2.808 -20.222 1.00 53.97 71 SER A C 1
ATOM 557 O O . SER A 1 71 ? -11.395 3.066 -21.151 1.00 53.97 71 SER A O 1
ATOM 559 N N . ASN A 1 72 ? -9.527 3.543 -20.022 1.00 55.22 72 ASN A N 1
ATOM 560 C CA . ASN A 1 72 ? -9.291 4.785 -20.755 1.00 55.22 72 ASN 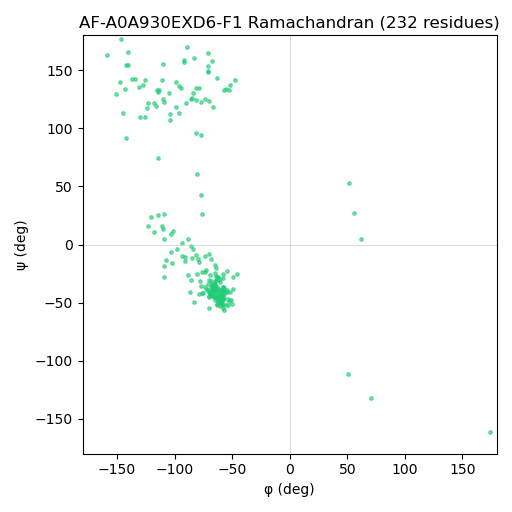A CA 1
ATOM 561 C C . ASN A 1 72 ? -8.247 4.632 -21.876 1.00 55.22 72 ASN A C 1
ATOM 563 O O . ASN A 1 72 ? -7.056 4.475 -21.618 1.00 55.22 72 ASN A O 1
ATOM 567 N N . GLN A 1 73 ? -8.684 4.746 -23.137 1.00 51.81 73 GLN A N 1
ATOM 568 C CA . GLN A 1 73 ? -7.802 4.693 -24.316 1.00 51.81 73 GLN A CA 1
ATOM 569 C C . GLN A 1 73 ? -6.861 5.909 -24.445 1.00 51.81 73 GLN A C 1
ATOM 571 O O . GLN A 1 73 ? -5.919 5.873 -25.242 1.00 51.81 73 GLN A O 1
ATOM 576 N N . ILE A 1 74 ? -7.092 6.975 -23.666 1.00 56.12 74 ILE A N 1
ATOM 577 C CA . ILE A 1 74 ? -6.282 8.203 -23.683 1.00 56.12 74 ILE A CA 1
ATOM 578 C C . ILE A 1 74 ? -4.935 7.983 -22.977 1.00 56.12 74 ILE A C 1
ATOM 580 O O . ILE A 1 74 ? -3.893 8.407 -23.479 1.00 56.12 74 ILE A O 1
ATOM 584 N N . ILE A 1 75 ? -4.927 7.275 -21.842 1.00 60.00 75 ILE A N 1
ATOM 585 C CA . ILE A 1 75 ? -3.702 6.955 -21.100 1.00 60.00 75 ILE A CA 1
ATOM 586 C C . ILE A 1 75 ? -3.364 5.492 -21.358 1.00 60.00 75 ILE A C 1
ATOM 588 O O . ILE A 1 75 ? -4.016 4.580 -20.867 1.00 60.00 75 ILE A O 1
ATOM 592 N N . ARG A 1 76 ? -2.317 5.248 -22.149 1.00 65.00 76 ARG A N 1
ATOM 593 C CA . ARG A 1 76 ? -1.879 3.880 -22.446 1.00 65.00 76 ARG A CA 1
ATOM 594 C C . ARG A 1 76 ? -1.111 3.292 -21.261 1.00 65.00 76 ARG A C 1
ATOM 596 O O . ARG A 1 76 ? -0.051 3.800 -20.880 1.00 65.00 76 ARG A O 1
ATOM 603 N N . TYR A 1 77 ? -1.600 2.160 -20.764 1.00 75.50 77 TYR A N 1
ATOM 604 C CA . TYR A 1 77 ? -0.976 1.366 -19.702 1.00 75.50 77 TYR A CA 1
ATOM 605 C C . TYR A 1 77 ? -0.394 0.041 -20.224 1.00 75.50 77 TYR A C 1
ATOM 607 O O . TYR A 1 77 ? -0.252 -0.914 -19.479 1.00 75.50 77 TYR A O 1
ATOM 615 N N . LYS A 1 78 ? -0.025 -0.028 -21.511 1.00 78.62 78 LYS A N 1
ATOM 616 C CA . LYS A 1 78 ? 0.341 -1.277 -22.213 1.00 78.62 78 LYS A CA 1
ATOM 617 C C . LYS A 1 78 ? 1.362 -2.172 -21.494 1.00 78.62 78 LYS A C 1
ATOM 619 O O . LYS A 1 78 ? 1.410 -3.359 -21.778 1.00 78.62 78 LYS A O 1
ATOM 624 N N . ASP A 1 79 ? 2.232 -1.596 -20.668 1.00 86.38 79 ASP A N 1
ATOM 625 C CA . ASP A 1 79 ? 3.329 -2.325 -20.039 1.00 86.38 79 ASP A CA 1
ATOM 626 C C . ASP A 1 79 ? 2.891 -3.006 -18.737 1.00 86.38 79 ASP A C 1
ATOM 628 O O . ASP A 1 79 ? 3.366 -4.104 -18.471 1.00 86.38 79 ASP A O 1
ATOM 632 N N . ILE A 1 80 ? 1.923 -2.445 -17.993 1.00 89.88 80 ILE A N 1
ATOM 633 C CA . ILE A 1 80 ? 1.404 -3.091 -16.775 1.00 89.88 80 ILE A CA 1
ATOM 634 C C . ILE A 1 80 ? 0.639 -4.377 -17.112 1.00 89.88 80 ILE A C 1
ATOM 636 O O . ILE A 1 80 ? 0.774 -5.375 -16.419 1.00 89.88 80 ILE A O 1
ATOM 640 N N . CYS A 1 81 ? -0.084 -4.393 -18.238 1.00 86.94 81 CYS A N 1
ATOM 641 C CA . CYS A 1 81 ? -0.849 -5.560 -18.692 1.00 86.94 81 CYS A CA 1
ATOM 642 C C . CYS A 1 81 ? 0.031 -6.727 -19.171 1.00 86.94 81 CYS A C 1
ATOM 644 O O . CYS A 1 81 ? -0.494 -7.786 -19.496 1.00 86.94 81 CYS A O 1
ATOM 646 N N . LYS A 1 82 ? 1.351 -6.526 -19.284 1.00 89.12 82 LYS A N 1
ATOM 647 C CA . LYS A 1 82 ? 2.311 -7.586 -19.628 1.00 89.12 82 LYS A CA 1
ATOM 648 C C . LYS A 1 82 ? 2.877 -8.281 -18.394 1.00 89.12 82 LYS A C 1
ATOM 650 O O . LYS A 1 82 ? 3.598 -9.264 -18.545 1.00 89.12 82 LYS A O 1
ATOM 655 N N . LEU A 1 83 ? 2.636 -7.729 -17.206 1.00 91.19 83 LEU A N 1
ATOM 656 C CA . LEU A 1 83 ? 3.087 -8.330 -15.963 1.00 91.19 83 LEU A CA 1
ATOM 657 C C . LEU A 1 83 ? 2.130 -9.468 -15.598 1.00 91.19 83 LEU A C 1
ATOM 659 O O . LEU A 1 83 ? 0.914 -9.320 -15.693 1.00 91.19 83 LEU A O 1
ATOM 663 N N . ASN A 1 84 ? 2.686 -10.605 -15.199 1.00 88.56 84 ASN A N 1
ATOM 664 C CA . ASN A 1 84 ? 1.929 -11.792 -14.822 1.00 88.56 84 ASN A CA 1
ATOM 665 C C . ASN A 1 84 ? 1.646 -11.797 -13.312 1.00 88.56 84 ASN A C 1
ATOM 667 O O . ASN A 1 84 ? 2.388 -11.210 -12.525 1.00 88.56 84 ASN A O 1
ATOM 671 N N . GLY A 1 85 ? 0.603 -12.521 -12.901 1.00 91.56 85 GLY A N 1
ATOM 672 C CA . GLY A 1 85 ? 0.300 -12.765 -11.488 1.00 91.56 85 GLY A CA 1
ATOM 673 C C . GLY A 1 85 ? -0.195 -11.523 -10.742 1.00 91.56 85 GLY A C 1
ATOM 674 O O . GLY A 1 85 ? -1.098 -10.827 -11.209 1.00 91.56 85 GLY A O 1
ATOM 675 N N . LYS A 1 86 ? 0.383 -11.273 -9.561 1.00 93.38 86 LYS A N 1
ATOM 676 C CA . LYS A 1 86 ? 0.006 -10.202 -8.625 1.00 93.38 86 LYS A CA 1
ATOM 677 C C . LYS A 1 86 ? 1.148 -9.165 -8.492 1.00 93.38 86 LYS A C 1
ATOM 679 O O . LYS A 1 86 ? 1.890 -9.193 -7.509 1.00 93.38 86 LYS A O 1
ATOM 684 N N . PRO A 1 87 ? 1.367 -8.296 -9.501 1.00 93.56 87 PRO A N 1
ATOM 685 C CA . PRO A 1 87 ? 2.559 -7.445 -9.584 1.00 93.56 87 PRO A CA 1
ATOM 686 C C . PRO A 1 87 ? 2.490 -6.163 -8.737 1.00 93.56 87 PRO A C 1
ATOM 688 O O . PRO A 1 87 ? 3.486 -5.440 -8.653 1.00 93.56 87 PRO A O 1
ATOM 691 N N . LEU A 1 88 ? 1.328 -5.830 -8.164 1.00 94.50 88 LEU A N 1
ATOM 692 C CA . LEU A 1 88 ? 1.209 -4.741 -7.197 1.00 94.50 88 LEU A CA 1
ATOM 693 C C . LEU A 1 88 ? 1.578 -5.283 -5.819 1.00 94.50 88 LEU A C 1
ATOM 695 O O . LEU A 1 88 ? 1.038 -6.309 -5.421 1.00 94.50 88 LEU A O 1
ATOM 699 N N . VAL A 1 89 ? 2.458 -4.590 -5.101 1.00 95.25 89 VAL A N 1
ATOM 700 C CA . VAL A 1 89 ? 2.861 -4.962 -3.740 1.00 95.25 89 VAL A CA 1
ATOM 701 C C . VAL A 1 89 ? 2.567 -3.790 -2.819 1.00 95.25 89 VAL A C 1
ATOM 703 O O . VAL A 1 89 ? 3.051 -2.680 -3.052 1.00 95.25 89 VAL A O 1
ATOM 706 N N . ILE A 1 90 ? 1.741 -4.026 -1.803 1.00 95.88 90 ILE A N 1
ATOM 707 C CA . ILE A 1 90 ? 1.432 -3.044 -0.766 1.00 95.88 90 ILE A CA 1
ATOM 708 C C . ILE A 1 90 ? 2.352 -3.332 0.420 1.00 95.88 90 ILE A C 1
ATOM 710 O O . ILE A 1 90 ? 2.183 -4.382 1.039 1.00 95.88 90 ILE A O 1
ATOM 714 N N . PRO A 1 91 ? 3.305 -2.436 0.744 1.00 94.75 91 PRO A N 1
ATOM 715 C CA . PRO A 1 91 ? 4.360 -2.753 1.705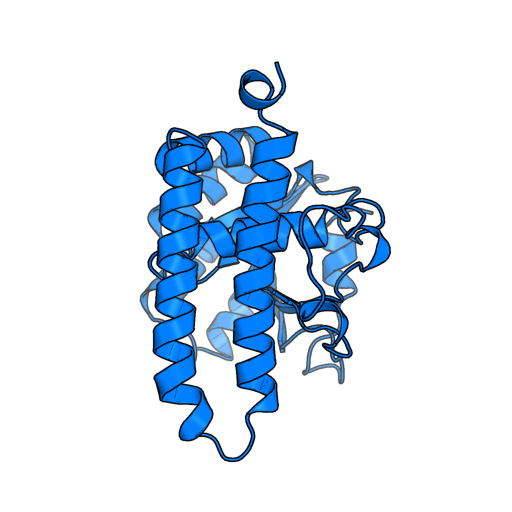 1.00 94.75 91 PRO A CA 1
ATOM 716 C C . PRO A 1 91 ? 3.815 -3.085 3.089 1.00 94.75 91 PRO A C 1
ATOM 718 O O . PRO A 1 91 ? 4.158 -4.110 3.661 1.00 94.75 91 PRO A O 1
ATOM 721 N N . TYR A 1 92 ? 2.923 -2.236 3.602 1.00 96.69 92 TYR A N 1
ATOM 722 C CA . TYR A 1 92 ? 2.356 -2.393 4.932 1.00 96.69 92 TYR A CA 1
ATOM 723 C C . TYR A 1 92 ? 0.893 -1.967 4.939 1.00 96.69 92 TYR A C 1
ATOM 725 O O . TYR A 1 92 ? 0.538 -0.891 4.446 1.00 96.69 92 TYR A O 1
ATOM 733 N N . ILE A 1 93 ? 0.052 -2.796 5.546 1.00 98.19 93 ILE A N 1
ATOM 734 C CA . ILE A 1 93 ? -1.322 -2.462 5.903 1.00 98.19 93 ILE A CA 1
ATOM 735 C C . ILE A 1 93 ? -1.479 -2.745 7.387 1.00 98.19 93 ILE A C 1
ATOM 737 O O . ILE A 1 93 ? -1.495 -3.907 7.787 1.00 98.19 93 ILE A O 1
ATOM 741 N N . LEU A 1 94 ? -1.606 -1.693 8.191 1.00 98.38 94 LEU A N 1
ATOM 742 C CA . LEU A 1 94 ? -2.085 -1.836 9.562 1.00 98.38 94 LEU A CA 1
ATOM 743 C C . LEU A 1 94 ? -3.605 -1.913 9.524 1.00 98.38 94 LEU A C 1
ATOM 745 O O . LEU A 1 94 ? -4.233 -1.129 8.811 1.00 98.38 94 LEU A O 1
ATOM 749 N N . TYR A 1 95 ? -4.197 -2.839 10.264 1.00 98.38 95 TYR A N 1
ATOM 750 C CA . TYR A 1 95 ? -5.644 -2.963 10.345 1.00 98.38 95 TYR A CA 1
ATOM 751 C C . TYR A 1 95 ? -6.100 -3.215 11.777 1.00 98.38 95 TYR A C 1
ATOM 753 O O . TYR A 1 95 ? -5.436 -3.897 12.561 1.00 98.38 95 TYR A O 1
ATOM 761 N N . PHE A 1 96 ? -7.234 -2.599 12.091 1.00 97.69 96 PHE A N 1
ATOM 762 C CA . PHE A 1 96 ? -7.723 -2.352 13.437 1.00 97.69 96 PHE A CA 1
ATOM 763 C C . PHE A 1 96 ? -9.201 -2.711 13.491 1.00 97.69 96 PHE A C 1
ATOM 765 O O . PHE A 1 96 ? -9.946 -2.431 12.544 1.00 97.69 96 PHE A O 1
ATOM 772 N N . GLN A 1 97 ? -9.621 -3.287 14.609 1.00 95.50 97 GLN A N 1
ATOM 773 C CA . GLN A 1 97 ? -11.011 -3.633 14.865 1.00 95.50 97 GLN A CA 1
ATOM 774 C C . GLN A 1 97 ? -11.400 -3.098 16.241 1.00 95.50 97 GLN A C 1
ATOM 776 O O . GLN A 1 97 ? -10.926 -3.615 17.251 1.00 95.50 97 GLN A O 1
ATOM 781 N N . HIS A 1 98 ? -12.249 -2.068 16.278 1.00 93.25 98 HIS A N 1
ATOM 782 C CA . HIS A 1 98 ? -12.818 -1.517 17.514 1.00 93.25 98 HIS A CA 1
ATOM 783 C C . HIS A 1 98 ? -14.327 -1.726 17.487 1.00 93.25 98 HIS A C 1
ATOM 785 O O . HIS A 1 98 ? -15.002 -1.202 16.605 1.00 93.25 98 HIS A O 1
ATOM 791 N N . ASP A 1 99 ? -14.857 -2.476 18.453 1.00 87.94 99 ASP A N 1
ATOM 792 C CA . ASP A 1 99 ? -16.275 -2.846 18.515 1.00 87.94 99 ASP A CA 1
ATOM 793 C C . ASP A 1 99 ? -16.779 -3.437 17.175 1.00 87.94 99 ASP A C 1
ATOM 795 O O . ASP A 1 99 ? -16.353 -4.523 16.773 1.00 87.94 99 ASP A O 1
ATOM 799 N N . ASP A 1 100 ? -17.655 -2.709 16.473 1.00 87.12 100 ASP A N 1
ATOM 800 C CA . ASP A 1 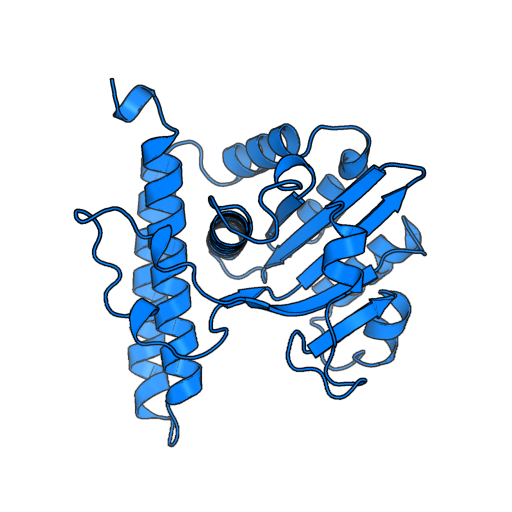100 ? -18.239 -3.068 15.172 1.00 87.12 100 ASP A CA 1
ATOM 801 C C . ASP A 1 100 ? -17.608 -2.294 13.990 1.00 87.12 100 ASP A C 1
ATOM 803 O O . ASP A 1 100 ? -18.115 -2.331 12.863 1.00 87.12 100 ASP A O 1
ATOM 807 N N . GLU A 1 101 ? -16.521 -1.557 14.228 1.00 93.75 101 GLU A N 1
ATOM 808 C CA . GLU A 1 101 ? -15.832 -0.756 13.222 1.00 93.75 101 GLU A CA 1
ATOM 809 C C . GLU A 1 101 ? -14.472 -1.352 12.852 1.00 93.75 101 GLU A C 1
ATOM 811 O O . GLU A 1 101 ? -13.567 -1.482 13.674 1.00 93.75 101 GLU A O 1
ATOM 816 N N . ASP A 1 102 ? -14.302 -1.628 11.560 1.00 96.44 102 ASP A N 1
ATOM 817 C CA . ASP A 1 102 ? -13.010 -1.986 10.990 1.00 96.44 102 ASP A CA 1
ATOM 818 C C . ASP A 1 102 ? -12.374 -0.763 10.321 1.00 96.44 102 ASP A C 1
ATOM 820 O O . ASP A 1 102 ? -13.053 0.008 9.626 1.00 96.44 102 ASP A O 1
ATOM 824 N N . ARG A 1 103 ? -11.058 -0.602 10.481 1.00 97.69 103 ARG A N 1
ATOM 825 C CA . ARG A 1 103 ? -10.264 0.442 9.816 1.00 97.69 103 ARG A CA 1
ATOM 826 C C . ARG A 1 103 ? -8.912 -0.095 9.372 1.00 97.69 103 ARG A C 1
ATOM 828 O O . ARG A 1 103 ? -8.382 -1.029 9.968 1.00 97.69 103 ARG A O 1
ATOM 835 N N . ALA A 1 104 ? -8.326 0.520 8.349 1.00 98.25 104 ALA A N 1
ATOM 836 C CA . ALA A 1 104 ? -6.967 0.206 7.931 1.00 98.25 104 ALA A CA 1
ATOM 837 C C . ALA A 1 104 ? -6.169 1.431 7.483 1.00 98.25 104 ALA A C 1
ATOM 839 O O . ALA A 1 104 ? -6.709 2.425 6.989 1.00 98.25 104 ALA A O 1
ATOM 840 N N . ILE A 1 105 ? -4.852 1.315 7.606 1.00 98.12 105 ILE A N 1
ATOM 841 C CA . ILE A 1 105 ? -3.877 2.294 7.149 1.00 98.12 105 ILE A CA 1
ATOM 842 C C . ILE A 1 105 ? -2.907 1.595 6.194 1.00 98.12 105 ILE A C 1
ATOM 844 O O . ILE A 1 105 ? -2.171 0.698 6.599 1.00 98.12 105 ILE A O 1
ATOM 848 N N . ILE A 1 106 ? -2.877 2.028 4.933 1.00 97.75 106 ILE A N 1
ATOM 849 C CA . ILE A 1 106 ? -1.827 1.659 3.978 1.00 97.75 106 ILE A CA 1
ATOM 850 C C . ILE A 1 106 ? -0.626 2.566 4.231 1.00 97.75 106 ILE A C 1
ATOM 852 O O . ILE A 1 106 ? -0.749 3.790 4.148 1.00 97.75 106 ILE A O 1
ATOM 856 N N . ILE A 1 107 ? 0.537 1.973 4.478 1.00 95.44 107 ILE A N 1
ATOM 857 C CA . ILE A 1 107 ? 1.783 2.697 4.721 1.00 95.44 107 ILE A CA 1
ATOM 858 C C . ILE A 1 107 ? 2.780 2.332 3.624 1.00 95.44 107 ILE A C 1
ATOM 860 O O . ILE A 1 107 ? 3.126 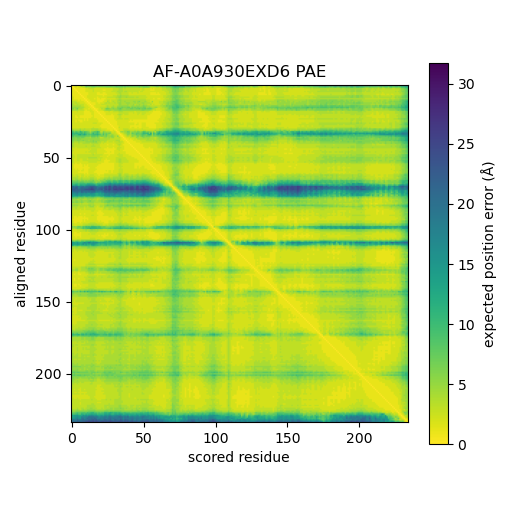1.167 3.427 1.00 95.44 107 ILE A O 1
ATOM 864 N N . TYR A 1 108 ? 3.253 3.350 2.909 1.00 92.31 108 TYR A N 1
ATOM 865 C CA . TYR A 1 108 ? 4.329 3.214 1.933 1.00 92.31 108 TYR A CA 1
ATOM 866 C C . TYR A 1 108 ? 5.586 3.928 2.427 1.00 92.31 108 TYR A C 1
ATOM 868 O O . TYR A 1 108 ? 5.499 5.019 2.989 1.00 92.31 108 TYR A O 1
ATOM 876 N N . ASP A 1 109 ? 6.749 3.331 2.181 1.00 81.31 109 ASP A N 1
ATOM 877 C CA . ASP A 1 109 ? 8.058 3.831 2.614 1.00 81.31 109 ASP A CA 1
ATOM 878 C C . ASP A 1 109 ? 8.279 5.336 2.311 1.00 81.31 109 ASP A C 1
ATOM 880 O O . ASP A 1 109 ? 7.883 5.850 1.256 1.00 81.31 109 ASP A O 1
ATOM 884 N N . CYS A 1 110 ? 8.936 6.048 3.232 1.00 64.94 110 CYS A N 1
ATOM 885 C CA . CYS A 1 110 ? 9.164 7.495 3.266 1.00 64.94 110 CYS A CA 1
ATOM 886 C C . CYS A 1 110 ? 10.267 7.938 2.289 1.00 64.94 110 CYS A C 1
ATOM 888 O O . CYS A 1 110 ? 11.085 8.820 2.561 1.00 64.94 110 CYS A O 1
ATOM 890 N N . LYS A 1 111 ? 10.249 7.383 1.079 1.00 74.62 111 LYS A N 1
ATOM 891 C CA . LYS A 1 111 ? 10.947 7.976 -0.061 1.00 74.62 111 LYS A CA 1
ATOM 892 C C . LYS A 1 111 ? 10.261 9.292 -0.429 1.00 74.62 111 LYS A C 1
ATOM 894 O O . LYS A 1 111 ? 9.079 9.483 -0.146 1.00 74.62 111 LYS A O 1
ATOM 899 N N . GLN A 1 112 ? 10.982 10.185 -1.109 1.00 79.94 112 GLN A N 1
ATOM 900 C CA . GLN A 1 112 ? 10.539 11.543 -1.478 1.00 79.94 112 GLN A CA 1
ATOM 901 C C . GLN A 1 112 ? 9.114 11.622 -2.075 1.00 79.94 112 GLN A C 1
ATOM 903 O O . GLN A 1 112 ? 8.447 12.640 -1.932 1.00 79.94 112 GLN A O 1
ATOM 908 N 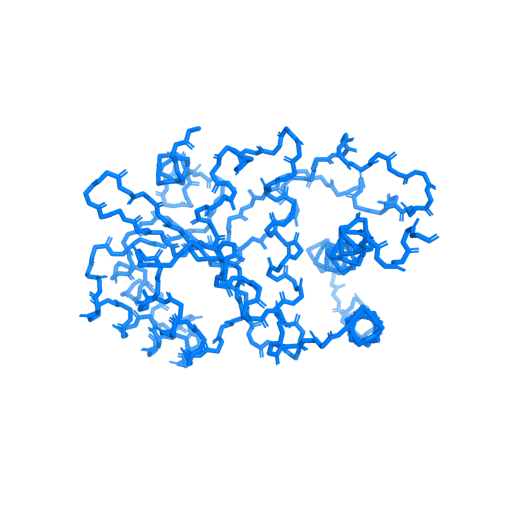N . TYR A 1 113 ? 8.621 10.539 -2.687 1.00 89.00 113 TYR A N 1
ATOM 909 C CA . TYR A 1 113 ? 7.300 10.449 -3.321 1.00 89.00 113 TYR A CA 1
ATOM 910 C C . TYR A 1 113 ? 6.413 9.320 -2.767 1.00 89.00 113 TYR A C 1
ATOM 912 O O . TYR A 1 113 ? 5.423 8.951 -3.398 1.00 89.00 113 TYR A O 1
ATOM 920 N N . GLY A 1 114 ? 6.754 8.763 -1.600 1.00 90.25 114 GLY A N 1
ATOM 921 C CA . GLY A 1 114 ? 6.107 7.587 -1.003 1.00 90.25 114 GLY A CA 1
ATOM 922 C C . GLY A 1 114 ? 4.587 7.699 -0.914 1.00 90.25 114 GLY A C 1
ATOM 923 O O . GLY A 1 114 ? 3.868 6.772 -1.275 1.00 90.25 114 GLY A O 1
ATOM 924 N N . TYR A 1 115 ? 4.089 8.880 -0.545 1.00 93.12 115 TYR A N 1
ATOM 925 C CA . TYR A 1 115 ? 2.653 9.139 -0.458 1.00 93.12 115 TYR A CA 1
ATOM 926 C C . TYR A 1 115 ? 1.912 8.962 -1.791 1.00 93.12 115 TYR A C 1
ATOM 928 O O . TYR A 1 115 ? 0.809 8.418 -1.821 1.00 93.12 115 TYR A O 1
ATOM 936 N N . ILE A 1 116 ? 2.516 9.388 -2.906 1.00 94.75 116 ILE A N 1
ATOM 937 C CA . ILE A 1 116 ? 1.898 9.254 -4.232 1.00 94.75 116 ILE A CA 1
ATOM 938 C C . ILE A 1 116 ? 1.738 7.765 -4.562 1.00 94.75 116 ILE A C 1
ATOM 940 O O . ILE A 1 116 ? 0.687 7.350 -5.045 1.00 94.75 116 ILE A O 1
ATOM 944 N N . TYR A 1 117 ? 2.730 6.933 -4.235 1.00 95.62 117 TYR A N 1
ATOM 945 C CA . TYR A 1 117 ? 2.626 5.485 -4.423 1.00 95.62 117 TYR A CA 1
ATOM 946 C C . TYR A 1 117 ? 1.577 4.851 -3.502 1.00 95.62 117 TYR A C 1
ATOM 948 O O . TYR A 1 117 ? 0.748 4.088 -3.996 1.00 95.62 117 TYR A O 1
ATOM 956 N N . ALA A 1 118 ? 1.537 5.227 -2.217 1.00 95.81 118 ALA A N 1
ATOM 957 C CA . ALA A 1 118 ? 0.506 4.773 -1.275 1.00 95.81 118 ALA A CA 1
ATOM 958 C C . ALA A 1 118 ? -0.906 5.040 -1.820 1.00 95.81 118 ALA A C 1
ATOM 960 O O . ALA A 1 118 ? -1.762 4.154 -1.860 1.00 95.81 118 ALA A O 1
ATOM 961 N N . LYS A 1 119 ? -1.127 6.257 -2.324 1.00 95.12 119 LYS A N 1
ATOM 962 C CA . LYS A 1 119 ? -2.400 6.676 -2.911 1.00 95.12 119 LYS A CA 1
ATOM 963 C C . LYS A 1 119 ? -2.721 5.934 -4.211 1.00 95.12 119 LYS A C 1
ATOM 965 O O . LYS A 1 119 ? -3.874 5.587 -4.458 1.00 95.12 119 LYS A O 1
ATOM 970 N N . GLY A 1 120 ? -1.709 5.658 -5.032 1.00 95.12 120 GLY A N 1
ATOM 971 C CA . GLY A 1 120 ? -1.854 4.836 -6.231 1.00 95.12 120 GLY A CA 1
ATOM 972 C C . GLY A 1 120 ? -2.307 3.416 -5.905 1.00 95.12 120 GLY A C 1
ATOM 973 O O . GLY A 1 120 ? -3.223 2.913 -6.554 1.00 95.12 120 GLY A O 1
ATOM 974 N N . LEU A 1 121 ? -1.707 2.795 -4.886 1.00 96.00 121 LEU A N 1
ATOM 975 C CA . LEU A 1 121 ? -2.076 1.458 -4.417 1.00 96.00 121 LEU A CA 1
ATOM 976 C C . LEU A 1 121 ? -3.507 1.440 -3.880 1.00 96.00 121 LEU A C 1
ATOM 978 O O . LEU A 1 121 ? -4.298 0.606 -4.316 1.00 96.00 121 LEU A O 1
ATOM 982 N N . TYR A 1 122 ? -3.872 2.419 -3.043 1.00 96.44 122 TYR A N 1
ATOM 983 C CA . TYR A 1 122 ? -5.250 2.605 -2.583 1.00 96.44 122 TYR A CA 1
ATOM 984 C C . TYR A 1 122 ? -6.241 2.635 -3.752 1.00 96.44 122 TYR A C 1
ATOM 986 O O . TYR A 1 122 ? -7.235 1.908 -3.738 1.00 96.44 122 TYR A O 1
ATOM 994 N N . TYR A 1 123 ? -5.959 3.413 -4.802 1.00 94.69 123 TYR A N 1
ATOM 995 C CA . TYR A 1 123 ? -6.833 3.465 -5.974 1.00 94.69 123 TYR A CA 1
ATOM 996 C C . TYR A 1 123 ? -6.926 2.154 -6.738 1.00 94.69 123 TYR A C 1
ATOM 998 O O . TYR A 1 123 ? -7.987 1.873 -7.280 1.00 94.69 123 TYR A O 1
ATOM 1006 N N . CYS A 1 124 ? -5.857 1.366 -6.803 1.00 93.12 124 CYS A N 1
ATOM 1007 C CA . CYS A 1 124 ? -5.908 0.060 -7.460 1.00 93.12 124 CYS A CA 1
ATOM 1008 C C . CYS A 1 124 ? -6.711 -0.952 -6.633 1.00 93.12 124 CYS A C 1
ATOM 1010 O O . CYS A 1 124 ? -7.487 -1.719 -7.183 1.00 93.12 124 CYS A O 1
ATOM 1012 N N . MET A 1 125 ? -6.590 -0.929 -5.305 1.00 92.94 125 MET A N 1
ATOM 1013 C CA . MET A 1 125 ? -7.336 -1.847 -4.436 1.00 92.94 125 MET A CA 1
ATOM 1014 C C . MET A 1 125 ? -8.838 -1.539 -4.381 1.00 92.94 125 MET A C 1
ATOM 1016 O O . MET A 1 125 ? -9.653 -2.440 -4.184 1.00 92.94 125 MET A O 1
ATOM 1020 N N . THR A 1 126 ? -9.197 -0.262 -4.530 1.00 93.50 126 THR A N 1
ATOM 1021 C CA . THR A 1 126 ? -10.559 0.255 -4.309 1.00 93.50 126 THR A CA 1
ATOM 1022 C C . THR A 1 126 ? -11.269 0.695 -5.590 1.00 93.50 126 THR A C 1
ATOM 1024 O O . THR A 1 126 ? -12.295 1.376 -5.533 1.00 93.50 126 THR A O 1
ATOM 1027 N N . GLU A 1 127 ? -10.742 0.338 -6.761 1.00 90.06 127 GLU A N 1
ATOM 1028 C CA . GLU A 1 127 ? -11.412 0.595 -8.037 1.00 90.06 127 GLU A CA 1
ATOM 1029 C C . GLU A 1 127 ? -12.651 -0.296 -8.233 1.00 90.06 127 GLU A C 1
ATOM 1031 O O . GLU A 1 127 ? -12.835 -1.268 -7.498 1.00 90.06 127 GLU A O 1
ATOM 1036 N N . PRO A 1 128 ? -13.544 0.012 -9.196 1.00 86.50 128 PRO A N 1
ATOM 1037 C CA . PRO A 1 128 ? -14.678 -0.857 -9.498 1.00 86.50 128 PRO A CA 1
ATOM 1038 C C . PRO A 1 128 ? -14.229 -2.301 -9.751 1.00 86.50 128 PRO A C 1
ATOM 1040 O O . PRO A 1 128 ? -13.232 -2.523 -10.433 1.00 86.50 128 PRO A O 1
ATOM 1043 N N . ALA A 1 129 ? -14.967 -3.266 -9.195 1.00 85.00 129 ALA A N 1
ATOM 1044 C CA . ALA A 1 129 ? -14.615 -4.692 -9.167 1.00 85.00 129 ALA A CA 1
ATOM 1045 C C . ALA A 1 129 ? -13.316 -5.049 -8.406 1.00 85.00 129 ALA A C 1
ATOM 1047 O O . ALA A 1 129 ? -12.931 -6.215 -8.379 1.00 85.00 129 ALA A O 1
ATOM 1048 N N . GLY A 1 130 ? -12.660 -4.080 -7.759 1.00 86.38 130 GLY A N 1
ATOM 1049 C CA . GLY A 1 130 ? -11.570 -4.322 -6.818 1.00 86.38 130 GLY A CA 1
ATOM 1050 C C . GLY A 1 130 ? -12.078 -4.939 -5.515 1.00 86.38 130 GLY A C 1
ATOM 1051 O O . GLY A 1 130 ? -13.186 -4.653 -5.068 1.00 86.38 130 GLY A O 1
ATOM 1052 N N . GLU A 1 131 ? -11.254 -5.771 -4.885 1.00 90.44 131 GLU A N 1
ATOM 1053 C CA . GLU A 1 131 ? -11.619 -6.531 -3.680 1.00 90.44 131 GLU A CA 1
ATOM 1054 C C . GLU A 1 131 ? -12.008 -5.636 -2.490 1.00 90.44 131 GLU A C 1
ATOM 1056 O O . GLU A 1 131 ? -12.864 -6.001 -1.686 1.00 90.44 131 GLU A O 1
ATOM 1061 N N . PHE A 1 132 ? -11.435 -4.431 -2.411 1.00 94.75 132 PHE A N 1
ATOM 1062 C CA . PHE A 1 132 ? -11.631 -3.498 -1.300 1.00 94.75 132 PHE A CA 1
ATOM 1063 C C . PHE A 1 132 ? -12.628 -2.373 -1.625 1.00 94.75 132 PHE A C 1
ATOM 1065 O O . PHE A 1 132 ? -12.731 -1.400 -0.876 1.00 94.75 132 PHE A O 1
ATOM 1072 N N . ILE A 1 133 ? -13.375 -2.468 -2.733 1.00 93.62 133 ILE A N 1
ATOM 1073 C CA . ILE A 1 133 ? -14.320 -1.421 -3.162 1.00 93.62 133 ILE A CA 1
ATOM 1074 C C . ILE A 1 133 ? -15.367 -1.091 -2.087 1.00 93.62 133 ILE A C 1
ATOM 1076 O O . ILE A 1 133 ? -15.662 0.084 -1.854 1.00 93.62 133 ILE A O 1
ATOM 1080 N N . ASP A 1 134 ? -15.886 -2.116 -1.408 1.00 95.06 134 ASP A N 1
ATOM 1081 C CA . ASP A 1 134 ? -16.957 -1.979 -0.414 1.00 95.06 134 ASP A CA 1
ATOM 1082 C C . ASP A 1 134 ? -16.473 -1.353 0.898 1.00 95.06 134 ASP A C 1
ATOM 1084 O O . ASP A 1 134 ? -17.270 -0.770 1.627 1.00 95.06 134 ASP A O 1
ATOM 1088 N N . CYS A 1 135 ? -15.174 -1.448 1.193 1.00 95.88 135 CYS A N 1
ATOM 1089 C CA . CYS A 1 135 ? -14.556 -0.908 2.404 1.00 95.88 135 CYS A CA 1
ATOM 1090 C C . CYS A 1 135 ? -13.621 0.276 2.110 1.00 95.88 135 CYS A C 1
ATOM 1092 O O . CYS A 1 135 ? -12.820 0.668 2.956 1.00 95.88 135 CYS A O 1
ATOM 1094 N N . LYS A 1 136 ? -13.713 0.885 0.919 1.00 94.88 136 LYS A N 1
ATOM 1095 C CA . LYS A 1 136 ? -12.829 1.988 0.494 1.00 94.88 136 LYS A CA 1
ATOM 1096 C C . LYS A 1 136 ? -12.849 3.208 1.414 1.00 94.88 136 LYS A C 1
ATOM 1098 O O . LYS A 1 136 ? -11.911 4.002 1.390 1.00 94.88 136 LYS A O 1
ATOM 1103 N N . ASN A 1 137 ? -13.948 3.400 2.146 1.00 95.38 137 ASN A N 1
ATOM 1104 C CA . ASN A 1 137 ? -14.133 4.521 3.062 1.00 95.38 137 ASN A CA 1
ATOM 1105 C C . ASN A 1 137 ? -13.502 4.260 4.433 1.00 95.38 137 ASN A C 1
ATOM 1107 O O . ASN A 1 137 ? -13.494 5.183 5.241 1.00 95.38 137 ASN A O 1
ATOM 1111 N N . GLU A 1 138 ? -12.948 3.062 4.651 1.00 96.94 138 GLU A N 1
ATOM 1112 C CA . GLU A 1 138 ? -12.362 2.628 5.924 1.00 96.94 138 GLU A CA 1
ATOM 1113 C C . GLU A 1 138 ? -10.833 2.529 5.851 1.00 96.94 138 GLU A C 1
ATOM 1115 O O . GLU A 1 138 ? -10.178 2.099 6.798 1.00 96.94 138 GLU A O 1
ATOM 1120 N N . ILE A 1 139 ? -10.261 2.928 4.711 1.00 97.88 139 ILE A N 1
ATOM 1121 C CA . ILE A 1 139 ? -8.835 2.857 4.408 1.00 97.88 139 ILE A CA 1
ATOM 1122 C C . ILE A 1 139 ? -8.282 4.275 4.281 1.00 97.88 139 ILE A C 1
ATOM 1124 O O . ILE A 1 139 ? -8.817 5.089 3.525 1.00 97.88 139 ILE A O 1
ATOM 1128 N N . VAL A 1 140 ? -7.170 4.543 4.962 1.00 97.88 140 VAL A N 1
ATOM 1129 C CA . VAL A 1 140 ? -6.347 5.744 4.759 1.00 97.88 140 VAL A CA 1
ATOM 1130 C C . VAL A 1 140 ? -4.995 5.320 4.191 1.00 97.88 140 VAL A C 1
ATOM 1132 O O . VAL A 1 140 ? -4.369 4.400 4.702 1.00 97.88 140 VAL A O 1
ATOM 1135 N N . ALA A 1 141 ? -4.517 5.982 3.142 1.00 97.06 141 ALA A N 1
ATOM 1136 C CA . ALA A 1 141 ? -3.188 5.753 2.583 1.00 97.06 141 ALA A CA 1
ATOM 1137 C C . ALA A 1 141 ? -2.236 6.883 2.966 1.00 97.06 141 ALA A C 1
ATOM 1139 O O . ALA A 1 141 ? -2.577 8.050 2.774 1.00 97.06 141 ALA A O 1
ATOM 1140 N N . ILE A 1 142 ? -1.049 6.541 3.471 1.00 95.12 142 ILE A N 1
ATOM 1141 C CA . ILE A 1 142 ? -0.044 7.488 3.968 1.00 95.12 142 ILE A CA 1
ATOM 1142 C C . ILE A 1 142 ? 1.387 7.082 3.596 1.00 95.12 142 ILE A C 1
ATOM 1144 O O . ILE A 1 142 ? 1.658 5.950 3.193 1.00 95.12 142 ILE A O 1
ATOM 1148 N N . SER A 1 143 ? 2.323 8.022 3.741 1.00 90.12 143 SER A N 1
ATOM 1149 C CA . SER A 1 143 ? 3.754 7.711 3.771 1.00 90.12 143 SER A CA 1
ATOM 1150 C C . SER A 1 143 ? 4.192 7.276 5.172 1.00 90.12 143 SER A C 1
ATOM 1152 O O . SER A 1 143 ? 3.537 7.605 6.162 1.00 90.12 143 SER A O 1
ATOM 1154 N N . SER A 1 144 ? 5.332 6.594 5.279 1.00 83.31 144 SER A N 1
ATOM 1155 C CA . SER A 1 144 ? 5.853 6.067 6.546 1.00 83.31 144 SER A CA 1
ATOM 1156 C C . SER A 1 144 ? 6.493 7.113 7.471 1.00 83.31 144 SER A C 1
ATOM 1158 O O . SER A 1 144 ? 7.352 6.789 8.286 1.00 83.31 144 SER A O 1
ATOM 1160 N N . LYS A 1 145 ? 6.081 8.384 7.374 1.00 87.44 145 LYS A N 1
ATOM 1161 C CA . LYS A 1 145 ? 6.489 9.413 8.338 1.00 87.44 145 LYS A CA 1
ATOM 1162 C C . LYS A 1 145 ? 5.819 9.132 9.680 1.00 87.44 145 LYS A C 1
ATOM 1164 O O . LYS A 1 145 ? 4.590 9.124 9.752 1.00 87.44 145 LYS A O 1
ATOM 1169 N N . GLN A 1 146 ? 6.616 8.988 10.738 1.00 85.25 146 GLN A N 1
ATOM 1170 C CA . GLN A 1 146 ? 6.135 8.693 12.092 1.00 85.25 146 GLN A CA 1
ATOM 1171 C C . GLN A 1 146 ? 5.007 9.635 12.538 1.00 85.25 146 GLN A C 1
ATOM 1173 O O . GLN A 1 146 ? 3.933 9.177 12.921 1.00 85.25 146 GLN A O 1
ATOM 1178 N N . GLU A 1 147 ? 5.207 10.951 12.412 1.00 89.06 147 GLU A N 1
ATOM 1179 C CA . GLU A 1 147 ? 4.199 11.957 12.777 1.00 89.06 147 GLU A CA 1
ATOM 1180 C C . GLU A 1 147 ? 2.877 11.763 12.024 1.00 89.06 147 GLU A C 1
ATOM 1182 O O . GLU A 1 147 ? 1.801 11.943 12.591 1.00 89.06 147 GLU A O 1
ATOM 1187 N N . THR A 1 148 ? 2.943 11.369 10.749 1.00 90.88 148 THR A N 1
ATOM 1188 C CA . THR A 1 148 ? 1.756 11.109 9.930 1.00 90.88 148 THR A CA 1
ATOM 1189 C C . THR A 1 148 ? 1.039 9.845 10.391 1.00 90.88 148 THR A C 1
ATOM 1191 O O . THR A 1 148 ? -0.179 9.882 10.551 1.00 90.88 148 THR A O 1
ATOM 1194 N N . ILE A 1 149 ? 1.773 8.759 10.656 1.00 93.00 149 ILE A N 1
ATOM 1195 C CA . ILE A 1 149 ? 1.198 7.500 11.150 1.00 93.00 149 ILE A CA 1
ATOM 1196 C C . ILE A 1 149 ? 0.460 7.737 12.472 1.00 93.00 149 ILE A C 1
ATOM 1198 O O . ILE A 1 149 ? -0.725 7.425 12.572 1.00 93.00 149 ILE A O 1
ATOM 1202 N N . LEU A 1 150 ? 1.117 8.363 13.453 1.00 93.44 150 LEU A N 1
ATOM 1203 C CA . LEU A 1 150 ? 0.527 8.606 14.773 1.00 93.44 150 LEU A CA 1
ATOM 1204 C C . LEU A 1 150 ? -0.643 9.601 14.717 1.00 93.44 150 LEU A C 1
ATOM 1206 O O . LEU A 1 150 ? -1.654 9.415 15.395 1.00 93.44 150 LEU A O 1
ATOM 1210 N N . LYS A 1 151 ? -0.555 10.642 13.878 1.00 94.44 151 LYS A N 1
ATOM 1211 C CA . LYS A 1 151 ? -1.670 11.575 13.644 1.00 94.44 151 LYS A CA 1
ATOM 1212 C C . LYS A 1 151 ? -2.897 10.853 13.090 1.00 94.44 151 LYS A C 1
ATOM 1214 O O . LYS A 1 151 ? -4.001 11.110 13.564 1.00 94.44 151 LYS A O 1
ATOM 1219 N N . VAL A 1 152 ? -2.713 9.973 12.103 1.00 95.94 152 VAL A N 1
ATOM 1220 C CA . VAL A 1 152 ? -3.817 9.202 11.517 1.00 95.94 152 VAL A CA 1
ATOM 1221 C C . VAL A 1 152 ? -4.383 8.208 12.519 1.00 95.94 152 VAL A C 1
ATOM 1223 O O . VAL A 1 152 ? -5.602 8.146 12.648 1.00 95.94 152 VAL A O 1
ATOM 1226 N N . LEU A 1 153 ? -3.530 7.499 13.263 1.00 95.81 153 LEU A N 1
ATOM 1227 C CA . LEU A 1 153 ? -3.952 6.552 14.297 1.00 95.81 153 LEU A CA 1
ATOM 1228 C C . LEU A 1 153 ? -4.920 7.206 15.296 1.00 95.81 153 LEU A C 1
ATOM 1230 O O . LEU A 1 153 ? -6.020 6.706 15.507 1.00 95.81 153 LEU A O 1
ATOM 1234 N N . ASN A 1 154 ? -4.570 8.391 15.805 1.00 94.88 154 ASN A N 1
ATOM 1235 C CA . ASN A 1 154 ? -5.401 9.147 16.750 1.00 94.88 154 ASN A CA 1
ATOM 1236 C C . ASN A 1 154 ? -6.754 9.612 16.173 1.00 94.88 154 ASN A C 1
ATOM 1238 O O . ASN A 1 154 ? -7.672 9.948 16.921 1.00 94.88 154 ASN A O 1
ATOM 1242 N N . GLN A 1 155 ? -6.883 9.678 14.847 1.00 96.31 155 GLN A N 1
ATOM 1243 C CA . GLN A 1 155 ? -8.091 10.140 14.156 1.00 96.31 155 GLN A CA 1
ATOM 1244 C C . GLN A 1 155 ? -8.934 8.997 13.582 1.00 96.31 155 GLN A C 1
ATOM 1246 O O . GLN A 1 155 ? -10.092 9.221 13.233 1.00 96.31 155 GLN A O 1
ATOM 1251 N N . LEU A 1 156 ? -8.373 7.791 13.470 1.00 95.25 156 LEU A N 1
ATOM 1252 C CA . LEU A 1 156 ? -8.865 6.721 12.600 1.00 95.25 156 LEU A CA 1
ATOM 1253 C C . LEU A 1 156 ? -10.321 6.305 12.881 1.00 95.25 156 LEU A C 1
ATOM 1255 O O . LEU A 1 156 ? -11.085 6.037 11.950 1.00 95.25 156 LEU A O 1
ATOM 1259 N N . PHE A 1 157 ? -10.710 6.319 14.157 1.00 95.56 157 PHE A N 1
ATOM 1260 C CA . PHE A 1 157 ? -12.050 5.952 14.630 1.00 95.56 157 PHE A CA 1
ATOM 1261 C C . PHE A 1 157 ? -12.939 7.150 14.995 1.00 95.56 157 PHE A C 1
ATOM 1263 O O . PHE A 1 157 ? -14.125 6.994 15.258 1.00 95.56 157 PHE A O 1
ATOM 1270 N N . THR A 1 158 ? -12.405 8.373 14.978 1.00 95.06 158 THR A N 1
ATOM 1271 C CA . THR A 1 158 ? -13.163 9.590 15.333 1.00 95.06 158 THR A CA 1
ATOM 1272 C C . THR A 1 158 ? -13.466 10.477 14.127 1.00 95.06 158 THR A C 1
ATOM 1274 O O . THR A 1 158 ? -14.375 11.310 14.164 1.00 95.06 158 THR A O 1
ATOM 1277 N N . VAL A 1 159 ? -12.737 10.291 13.025 1.00 96.25 159 VAL A N 1
ATOM 1278 C CA . VAL A 1 159 ? -12.855 11.067 11.793 1.00 96.25 159 VAL A CA 1
ATOM 1279 C C . VAL A 1 159 ? -13.035 10.115 10.615 1.00 96.25 159 VAL A C 1
ATOM 1281 O O . VAL A 1 159 ? -12.349 9.109 10.485 1.00 96.25 159 VAL A O 1
ATOM 1284 N N . LYS A 1 160 ? -13.943 10.455 9.693 1.00 95.75 160 LYS A N 1
ATOM 1285 C CA . LYS A 1 160 ? -14.134 9.681 8.455 1.00 95.75 160 LYS A CA 1
ATOM 1286 C C . LYS A 1 160 ? -12.820 9.594 7.669 1.00 95.75 160 LYS A C 1
ATOM 1288 O O . LYS A 1 160 ? -12.229 10.643 7.396 1.00 95.75 160 LYS A O 1
ATOM 1293 N N . ALA A 1 161 ? -12.437 8.405 7.195 1.00 95.69 161 ALA A N 1
ATOM 1294 C CA . ALA A 1 161 ? -11.165 8.197 6.490 1.00 95.69 161 ALA A CA 1
ATOM 1295 C C . ALA A 1 161 ? -10.988 9.150 5.299 1.00 95.69 161 ALA A C 1
ATOM 1297 O O . ALA A 1 161 ? -9.936 9.754 5.126 1.00 95.69 161 ALA A O 1
ATOM 1298 N N . GLY A 1 162 ? -12.053 9.397 4.527 1.00 94.00 162 GLY A N 1
ATOM 1299 C CA . GLY A 1 162 ? -12.007 10.349 3.414 1.00 94.00 162 GLY A CA 1
ATOM 1300 C C . GLY A 1 162 ? -11.705 11.799 3.829 1.00 94.00 162 GLY A C 1
ATOM 1301 O O . GLY A 1 162 ? -11.154 12.555 3.034 1.00 94.00 162 GLY A O 1
ATOM 1302 N N . SER A 1 163 ? -12.058 12.214 5.051 1.00 95.75 163 SER A N 1
ATOM 1303 C CA . SER A 1 163 ? -11.675 13.527 5.591 1.00 95.75 163 SER A CA 1
ATOM 1304 C C . SER A 1 163 ? -10.211 13.553 6.021 1.00 95.75 163 SER A C 1
ATOM 1306 O O . SER A 1 163 ? -9.524 14.521 5.704 1.00 95.75 163 SER A O 1
ATOM 1308 N N . ILE A 1 164 ? -9.732 12.483 6.664 1.00 96.75 164 ILE A N 1
ATOM 1309 C CA . ILE A 1 164 ? -8.313 12.311 7.004 1.00 96.75 164 ILE A CA 1
ATOM 1310 C C . ILE A 1 164 ? -7.474 12.371 5.720 1.00 96.75 164 ILE A C 1
ATOM 1312 O O . ILE A 1 164 ? -6.571 13.195 5.607 1.00 96.75 164 ILE A O 1
ATOM 1316 N N . GLN A 1 165 ? -7.847 11.589 4.703 1.00 94.94 165 GLN A N 1
ATOM 1317 C CA . GLN A 1 165 ? -7.157 11.537 3.415 1.00 94.94 165 GLN A CA 1
ATOM 1318 C C . GLN A 1 165 ? -7.076 12.913 2.738 1.00 94.94 165 GLN A C 1
ATOM 1320 O O . GLN A 1 165 ? -6.020 13.277 2.230 1.00 94.94 165 GLN A O 1
ATOM 1325 N N . ARG A 1 166 ? -8.160 13.705 2.763 1.00 91.75 166 ARG A N 1
ATOM 1326 C CA . ARG A 1 166 ? -8.151 15.074 2.215 1.00 91.75 166 ARG A CA 1
ATOM 1327 C C . ARG A 1 166 ? -7.231 16.016 2.990 1.00 91.75 166 ARG A C 1
ATOM 1329 O O . ARG A 1 166 ? -6.596 16.856 2.367 1.00 91.75 166 ARG A O 1
ATOM 1336 N N . SER A 1 167 ? -7.153 15.893 4.318 1.00 92.62 167 SER A N 1
ATOM 1337 C CA . SER A 1 167 ? -6.203 16.685 5.115 1.00 92.62 167 SER A CA 1
ATOM 1338 C C . SER A 1 167 ? -4.767 16.397 4.685 1.00 92.62 167 SER A C 1
ATOM 1340 O O . SER A 1 167 ? -4.003 17.323 4.442 1.00 92.62 167 SER A O 1
ATOM 1342 N N . ILE A 1 168 ? -4.427 15.115 4.529 1.00 92.69 168 ILE A N 1
ATOM 1343 C CA . ILE A 1 168 ? -3.084 14.688 4.121 1.00 92.69 168 ILE A CA 1
ATOM 1344 C C . ILE A 1 168 ? -2.785 15.122 2.682 1.00 92.69 168 ILE A C 1
ATOM 1346 O O . ILE A 1 168 ? -1.681 15.580 2.401 1.00 92.69 168 ILE A O 1
ATOM 1350 N N . ASP A 1 169 ? -3.771 15.042 1.783 1.00 90.94 169 ASP A N 1
ATOM 1351 C CA . ASP A 1 169 ? -3.651 15.573 0.423 1.00 90.94 169 ASP A CA 1
ATOM 1352 C C . ASP A 1 169 ? -3.266 17.055 0.436 1.00 90.94 169 ASP A C 1
ATOM 1354 O O . ASP A 1 169 ? -2.267 17.417 -0.176 1.00 90.94 169 ASP A O 1
ATOM 1358 N N . HIS A 1 170 ? -3.999 17.888 1.182 1.00 88.38 170 HIS A N 1
ATOM 1359 C CA . HIS A 1 170 ? -3.732 19.327 1.276 1.00 88.38 170 HIS A CA 1
ATOM 1360 C C . HIS A 1 170 ? -2.376 19.670 1.905 1.00 88.38 170 HIS A C 1
ATOM 1362 O O . HIS A 1 170 ? -1.823 20.723 1.605 1.00 88.38 170 HIS A O 1
ATOM 1368 N N . GLU A 1 171 ? -1.842 18.805 2.768 1.00 88.44 171 GLU A N 1
ATOM 1369 C CA . GLU A 1 171 ? -0.512 18.971 3.364 1.00 88.44 171 GLU A CA 1
ATOM 1370 C C . GLU A 1 171 ? 0.623 18.628 2.385 1.00 88.44 171 GLU A C 1
ATOM 1372 O O . GLU A 1 171 ? 1.745 19.103 2.562 1.00 88.44 171 GLU A O 1
ATOM 1377 N N . LEU A 1 172 ? 0.355 17.802 1.366 1.00 86.44 172 LEU A N 1
ATOM 1378 C CA . LEU A 1 172 ? 1.379 17.268 0.460 1.00 86.44 172 LEU A CA 1
ATOM 1379 C C . LEU A 1 172 ? 1.323 17.845 -0.958 1.00 86.44 172 LEU A C 1
ATOM 1381 O O . LEU A 1 172 ? 2.360 17.897 -1.620 1.00 86.44 172 LEU A O 1
ATOM 1385 N N . PHE A 1 173 ? 0.154 18.269 -1.433 1.00 87.50 173 PHE A N 1
ATOM 1386 C CA . PHE A 1 173 ? -0.008 19.031 -2.671 1.00 87.50 173 PHE A CA 1
ATOM 1387 C C . PHE A 1 173 ? -1.238 19.943 -2.578 1.00 87.50 173 PHE A C 1
ATOM 1389 O O . PHE A 1 173 ? -2.347 19.507 -2.260 1.00 87.50 173 PHE A O 1
ATOM 1396 N N . HIS A 1 174 ? -1.060 21.222 -2.896 1.00 83.38 174 HIS A N 1
ATOM 1397 C CA . HIS A 1 174 ? -2.137 22.213 -2.823 1.00 83.38 174 HIS A CA 1
ATOM 1398 C C . HIS A 1 174 ? -3.083 22.112 -4.018 1.00 83.38 174 HIS A C 1
ATOM 1400 O O . HIS A 1 174 ? -4.281 22.381 -3.893 1.00 83.38 174 HIS A O 1
ATOM 1406 N N . ASP A 1 175 ? -2.553 21.714 -5.176 1.00 88.62 175 ASP A N 1
ATOM 1407 C CA . ASP A 1 175 ? -3.309 21.599 -6.411 1.00 88.62 175 ASP A CA 1
ATOM 1408 C C . ASP A 1 175 ? -2.832 20.447 -7.313 1.00 88.62 175 ASP A C 1
ATOM 1410 O O . ASP A 1 175 ? -1.894 19.697 -7.025 1.00 88.62 175 ASP A O 1
ATOM 1414 N N . TYR A 1 176 ? -3.545 20.275 -8.427 1.00 90.94 176 TYR A N 1
ATOM 1415 C CA . TYR A 1 176 ? -3.266 19.225 -9.398 1.00 90.94 176 TYR A CA 1
ATOM 1416 C C . TYR A 1 176 ? -1.944 19.432 -10.155 1.00 90.94 176 TYR A C 1
ATOM 1418 O O . TYR A 1 176 ? -1.311 18.448 -10.545 1.00 90.94 176 TYR A O 1
ATOM 1426 N N . GLU A 1 177 ? -1.517 20.675 -10.388 1.00 91.88 177 GLU A N 1
ATOM 1427 C CA . GLU A 1 177 ? -0.270 20.943 -11.106 1.00 91.88 177 GLU A CA 1
ATOM 1428 C C . GLU A 1 177 ? 0.950 20.642 -10.225 1.00 91.88 177 GLU A C 1
ATOM 1430 O O . GLU A 1 177 ? 1.908 20.053 -10.731 1.00 91.88 177 GLU A O 1
ATOM 1435 N N . GLU A 1 178 ? 0.885 20.908 -8.916 1.00 93.19 178 GLU A N 1
ATOM 1436 C CA . GLU A 1 178 ? 1.892 20.457 -7.945 1.00 93.19 178 GLU A CA 1
ATOM 1437 C C . GLU A 1 178 ? 2.002 18.926 -7.924 1.00 93.19 178 GLU A C 1
ATOM 1439 O O . GLU A 1 178 ? 3.092 18.373 -8.100 1.00 93.19 178 GLU A O 1
ATOM 1444 N N . LEU A 1 179 ? 0.870 18.218 -7.814 1.00 93.88 179 LEU A N 1
ATOM 1445 C CA . LEU A 1 179 ? 0.836 16.752 -7.865 1.00 93.88 179 LEU A CA 1
ATOM 1446 C C . LEU A 1 179 ? 1.430 16.202 -9.174 1.00 93.88 179 LEU A C 1
ATOM 1448 O O . LEU A 1 179 ? 2.161 15.205 -9.182 1.00 93.88 179 LEU A O 1
ATOM 1452 N N . LYS A 1 180 ? 1.117 16.844 -10.301 1.00 94.94 180 LYS A N 1
ATOM 1453 C CA . LYS A 1 180 ? 1.615 16.486 -11.633 1.00 94.94 180 LYS A CA 1
ATOM 1454 C C . LYS A 1 180 ? 3.105 16.748 -11.790 1.00 94.94 180 LYS A C 1
ATOM 1456 O O . LYS A 1 180 ? 3.777 15.922 -12.410 1.00 94.94 180 LYS A O 1
ATOM 1461 N N . ALA A 1 181 ? 3.623 17.846 -11.246 1.00 95.38 181 ALA A N 1
ATOM 1462 C CA . ALA A 1 181 ? 5.054 18.120 -11.207 1.00 95.38 181 ALA A CA 1
ATOM 1463 C C . ALA A 1 181 ? 5.780 17.055 -10.370 1.00 95.38 181 ALA A C 1
ATOM 1465 O O . ALA A 1 181 ? 6.643 16.357 -10.903 1.00 95.38 181 ALA A O 1
ATOM 1466 N N . ALA A 1 182 ? 5.324 16.810 -9.137 1.00 94.75 182 ALA A N 1
ATOM 1467 C CA . ALA A 1 182 ? 5.898 15.794 -8.256 1.00 94.75 182 ALA A CA 1
ATOM 1468 C C . ALA A 1 182 ? 5.868 14.387 -8.880 1.00 94.75 182 ALA A C 1
ATOM 1470 O O . ALA A 1 182 ? 6.845 13.644 -8.810 1.00 94.75 182 ALA A O 1
ATOM 1471 N N . SER A 1 183 ? 4.779 14.030 -9.567 1.00 95.25 183 SER A N 1
ATOM 1472 C CA . SER A 1 183 ? 4.665 12.742 -10.262 1.00 95.25 183 SER A CA 1
ATOM 1473 C C . SER A 1 183 ? 5.620 12.618 -11.456 1.00 95.25 183 SER A C 1
ATOM 1475 O O . SER A 1 183 ? 6.114 11.526 -11.739 1.00 95.25 183 SER A O 1
ATOM 1477 N N . LYS A 1 184 ? 5.899 13.715 -12.175 1.00 95.88 184 LYS A N 1
ATOM 1478 C CA . LYS A 1 184 ? 6.901 13.727 -13.254 1.00 95.88 184 LYS A CA 1
ATOM 1479 C C . LYS A 1 184 ? 8.313 13.584 -12.700 1.00 95.88 184 LYS A C 1
ATOM 1481 O O . LYS A 1 184 ? 9.097 12.824 -13.267 1.00 95.88 184 LYS A O 1
ATOM 1486 N N . ASP A 1 185 ? 8.614 14.262 -11.600 1.00 96.19 185 ASP A N 1
ATOM 1487 C CA . ASP A 1 185 ? 9.919 14.166 -10.946 1.00 96.19 185 ASP A CA 1
ATOM 1488 C C . ASP A 1 185 ? 10.152 12.750 -10.408 1.00 96.19 185 ASP A C 1
ATOM 1490 O O . ASP A 1 185 ? 11.187 12.149 -10.696 1.00 96.19 185 ASP A O 1
ATOM 1494 N N . ALA A 1 186 ? 9.141 12.153 -9.768 1.00 95.31 186 ALA A N 1
ATOM 1495 C CA . ALA A 1 186 ? 9.157 10.753 -9.353 1.00 95.31 186 ALA A CA 1
ATOM 1496 C C . ALA A 1 186 ? 9.399 9.799 -10.536 1.00 95.31 186 ALA A C 1
ATOM 1498 O O . ALA A 1 186 ? 10.245 8.907 -10.463 1.00 95.31 186 ALA A O 1
ATOM 1499 N N . ALA A 1 187 ? 8.703 10.007 -11.660 1.00 95.75 187 ALA A N 1
ATOM 1500 C CA . ALA A 1 187 ? 8.880 9.190 -12.858 1.00 95.75 187 ALA A CA 1
ATOM 1501 C C . ALA A 1 187 ? 10.288 9.324 -13.464 1.00 95.75 187 ALA A C 1
ATOM 1503 O O . ALA A 1 187 ? 10.835 8.330 -13.952 1.00 95.75 187 ALA A O 1
ATOM 1504 N N . ASN A 1 188 ? 10.871 10.527 -13.432 1.00 96.62 188 ASN A N 1
ATOM 1505 C CA . ASN A 1 188 ? 12.238 10.781 -13.885 1.00 96.62 188 ASN A CA 1
ATOM 1506 C C . ASN A 1 188 ? 13.269 10.135 -12.954 1.00 96.62 188 ASN A C 1
ATOM 1508 O O . ASN A 1 188 ? 14.206 9.514 -13.452 1.00 96.62 188 ASN A O 1
ATOM 1512 N N .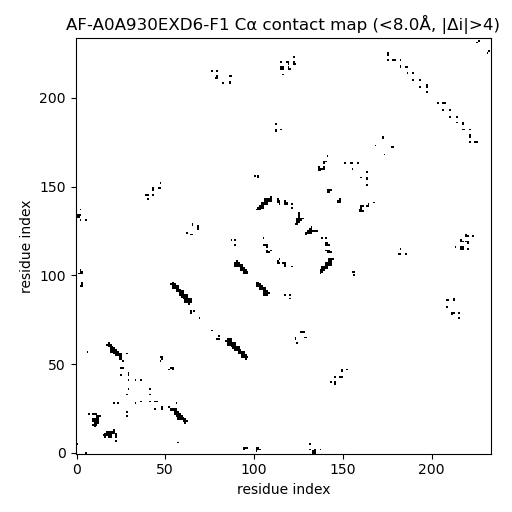 ALA A 1 189 ? 13.074 10.214 -11.635 1.00 95.12 189 ALA A N 1
ATOM 1513 C CA . ALA A 1 189 ? 13.924 9.535 -10.660 1.00 95.12 189 ALA A CA 1
ATOM 1514 C C . ALA A 1 189 ? 13.929 8.014 -10.893 1.00 95.12 189 ALA A C 1
ATOM 1516 O O . ALA A 1 189 ? 15.000 7.430 -11.049 1.00 95.12 189 ALA A O 1
ATOM 1517 N N . LEU A 1 190 ? 12.748 7.396 -11.058 1.00 95.06 190 LEU A N 1
ATOM 1518 C CA . LEU A 1 190 ? 12.628 5.972 -11.408 1.00 95.06 190 LEU A CA 1
ATOM 1519 C C . LEU A 1 190 ? 13.349 5.632 -12.718 1.00 95.06 190 LEU A C 1
ATOM 1521 O O . LEU A 1 190 ? 13.957 4.575 -12.831 1.00 95.06 190 LEU A O 1
ATOM 1525 N N . LYS A 1 191 ? 13.287 6.515 -13.724 1.00 96.19 191 LYS A N 1
ATOM 1526 C CA . LYS A 1 191 ? 13.970 6.307 -15.009 1.00 96.19 191 LYS A CA 1
ATOM 1527 C C . LYS A 1 191 ? 15.483 6.302 -14.847 1.00 96.19 191 LYS A C 1
ATOM 1529 O O . LYS A 1 191 ? 16.130 5.420 -15.405 1.00 96.19 191 LYS A O 1
ATOM 1534 N N . LEU A 1 192 ? 16.032 7.278 -14.129 1.00 96.50 192 LEU A N 1
ATOM 1535 C CA . LEU A 1 192 ? 17.471 7.359 -13.887 1.00 96.50 192 LEU A CA 1
ATOM 1536 C C . LEU A 1 192 ? 17.951 6.142 -13.091 1.00 96.50 192 LEU A C 1
ATOM 1538 O O . LEU A 1 192 ? 18.903 5.487 -13.507 1.00 96.50 192 LEU A O 1
ATOM 1542 N N . GLU A 1 193 ? 17.221 5.773 -12.037 1.00 95.06 193 GLU A N 1
ATOM 1543 C CA . GLU A 1 193 ? 17.517 4.585 -11.236 1.00 95.06 193 GLU A CA 1
ATOM 1544 C C . GLU A 1 193 ? 17.460 3.296 -12.075 1.00 95.06 193 GLU A C 1
ATOM 1546 O O . GLU A 1 193 ? 18.371 2.473 -12.017 1.00 95.06 193 GLU A O 1
ATOM 1551 N N . ALA A 1 194 ? 16.430 3.128 -12.911 1.00 95.50 194 ALA A N 1
ATOM 1552 C CA . ALA A 1 194 ? 16.291 1.961 -13.778 1.00 95.50 194 ALA A CA 1
ATOM 1553 C C . ALA A 1 194 ? 17.418 1.864 -14.818 1.00 95.50 194 ALA A C 1
ATOM 1555 O O . ALA A 1 194 ? 17.885 0.763 -15.114 1.00 95.50 194 ALA A O 1
ATOM 1556 N N . MET A 1 195 ? 17.862 2.999 -15.372 1.00 96.12 195 MET A N 1
ATOM 1557 C CA . MET A 1 195 ? 18.984 3.047 -16.316 1.00 96.12 195 MET A CA 1
ATOM 1558 C C . MET A 1 195 ? 20.305 2.611 -15.675 1.00 96.12 195 MET A C 1
ATOM 1560 O O . MET A 1 195 ? 21.146 2.051 -16.373 1.00 96.12 195 MET A O 1
ATOM 1564 N N . GLU A 1 196 ? 20.474 2.840 -14.373 1.00 95.94 196 GLU A N 1
ATOM 1565 C CA . GLU A 1 196 ? 21.649 2.417 -13.610 1.00 95.94 196 GLU A CA 1
ATOM 1566 C C . GLU A 1 196 ? 21.546 0.953 -13.153 1.00 95.94 196 GLU A C 1
ATOM 1568 O O . GLU A 1 196 ? 22.465 0.165 -13.380 1.00 95.94 196 GLU A O 1
ATOM 1573 N N . LYS A 1 197 ? 20.416 0.561 -12.549 1.00 95.12 197 LYS A N 1
ATOM 1574 C CA . LYS A 1 197 ? 20.264 -0.753 -11.906 1.00 95.12 197 LYS A CA 1
ATOM 1575 C C . LYS A 1 197 ? 20.005 -1.893 -12.883 1.00 95.12 197 LYS A C 1
ATOM 1577 O O . LYS A 1 197 ? 20.584 -2.962 -12.722 1.00 95.12 197 LYS A O 1
ATOM 1582 N N . LEU A 1 198 ? 19.150 -1.705 -13.895 1.00 96.12 198 LEU A N 1
ATOM 1583 C CA . LEU A 1 198 ? 18.759 -2.810 -14.783 1.00 96.12 198 LEU A CA 1
ATOM 1584 C C . LEU A 1 198 ? 19.947 -3.443 -15.527 1.00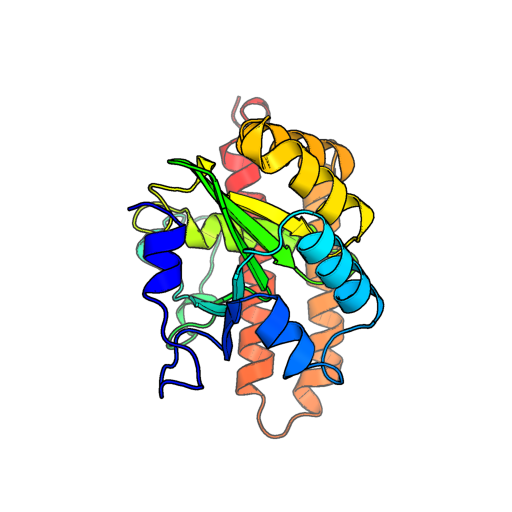 96.12 198 LEU A C 1
ATOM 1586 O O . LEU A 1 198 ? 19.984 -4.671 -15.604 1.00 96.12 198 LEU A O 1
ATOM 1590 N N . PRO A 1 199 ? 20.925 -2.683 -16.062 1.00 96.31 199 PRO A N 1
ATOM 1591 C CA . PRO A 1 199 ? 22.087 -3.281 -16.717 1.00 96.31 199 PRO A CA 1
ATOM 1592 C C . PRO A 1 199 ? 22.946 -4.151 -15.793 1.00 96.31 199 PRO A C 1
ATOM 1594 O O . PRO A 1 199 ? 23.542 -5.109 -16.279 1.00 96.31 199 PRO A O 1
ATOM 1597 N N . ALA A 1 200 ? 22.989 -3.833 -14.494 1.00 94.75 200 ALA A N 1
ATOM 1598 C CA . ALA A 1 200 ? 23.812 -4.519 -13.500 1.00 94.75 200 ALA A CA 1
ATOM 1599 C C . ALA A 1 200 ? 23.214 -5.849 -13.003 1.00 94.75 200 ALA A C 1
ATOM 1601 O O . ALA A 1 200 ? 23.906 -6.617 -12.341 1.00 94.75 200 ALA A O 1
ATOM 1602 N N . LEU A 1 201 ? 21.943 -6.125 -13.310 1.00 95.56 201 LEU A N 1
ATOM 1603 C CA . LEU A 1 201 ? 21.246 -7.332 -12.873 1.00 95.56 201 LEU A CA 1
ATOM 1604 C C . LEU A 1 201 ? 21.307 -8.435 -13.935 1.00 95.56 201 LEU A C 1
ATOM 1606 O O . LEU A 1 201 ? 21.032 -8.189 -15.116 1.00 95.56 201 LEU A O 1
ATOM 1610 N N . GLU A 1 202 ? 21.607 -9.654 -13.481 1.00 94.62 202 GLU A N 1
ATOM 1611 C CA . GLU A 1 202 ? 21.537 -10.880 -14.283 1.00 94.62 202 GLU A CA 1
ATOM 1612 C C . GLU A 1 202 ? 20.076 -11.247 -14.586 1.00 94.62 202 GLU A C 1
ATOM 1614 O O . GLU A 1 202 ? 19.687 -11.310 -15.753 1.00 94.62 202 GLU A O 1
ATOM 1619 N N . ASP A 1 203 ? 19.241 -11.373 -13.547 1.00 95.19 203 ASP A N 1
ATOM 1620 C CA . ASP A 1 203 ? 17.784 -11.438 -13.678 1.00 95.19 203 ASP A CA 1
ATOM 1621 C C . ASP A 1 203 ? 17.153 -10.070 -13.393 1.00 95.19 203 ASP A C 1
ATOM 1623 O O . ASP A 1 203 ? 17.249 -9.509 -12.301 1.00 95.19 203 ASP A O 1
ATOM 1627 N N . ARG A 1 204 ? 16.474 -9.530 -14.404 1.00 95.00 204 ARG A N 1
ATOM 1628 C CA . ARG A 1 204 ? 15.849 -8.202 -14.372 1.00 95.00 204 ARG A CA 1
ATOM 1629 C C . ARG A 1 204 ? 14.360 -8.255 -14.059 1.00 95.00 204 ARG A C 1
ATOM 1631 O O . ARG A 1 204 ? 13.743 -7.198 -13.967 1.00 95.00 204 ARG A O 1
ATOM 1638 N N . THR A 1 205 ? 13.773 -9.442 -13.925 1.00 92.00 205 THR A N 1
ATOM 1639 C CA . THR A 1 205 ? 12.317 -9.636 -13.885 1.00 92.00 205 THR A CA 1
ATOM 1640 C C . THR A 1 205 ? 11.666 -8.818 -12.771 1.00 92.00 205 THR A C 1
ATOM 1642 O O . THR A 1 205 ? 10.835 -7.953 -13.050 1.00 92.00 205 THR A O 1
ATOM 1645 N N . HIS A 1 206 ? 12.109 -9.004 -11.527 1.00 91.38 206 HIS A N 1
ATOM 1646 C CA . HIS A 1 206 ? 11.567 -8.290 -10.367 1.00 91.38 206 HIS A CA 1
ATOM 1647 C C . HIS A 1 206 ? 11.782 -6.773 -10.454 1.00 91.38 206 HIS A C 1
ATOM 1649 O O . HIS A 1 206 ? 10.870 -5.995 -10.177 1.00 91.38 206 HIS A O 1
ATOM 1655 N N . ALA A 1 207 ? 12.960 -6.338 -10.910 1.00 94.25 207 ALA A N 1
ATOM 1656 C CA . ALA A 1 207 ? 13.260 -4.918 -11.075 1.00 94.25 207 ALA A CA 1
ATOM 1657 C C . ALA A 1 207 ? 12.386 -4.267 -12.163 1.00 94.25 207 ALA A C 1
ATOM 1659 O O . ALA A 1 207 ? 11.868 -3.169 -11.970 1.00 94.25 207 ALA A O 1
ATOM 1660 N N . ILE A 1 208 ? 12.155 -4.950 -13.288 1.00 94.50 208 ILE A N 1
ATOM 1661 C CA . ILE A 1 208 ? 11.242 -4.479 -14.339 1.00 94.50 208 ILE A CA 1
ATOM 1662 C C . ILE A 1 208 ? 9.821 -4.349 -13.789 1.00 94.50 208 ILE A C 1
ATOM 1664 O O . ILE A 1 208 ? 9.186 -3.321 -14.023 1.00 94.50 208 ILE A O 1
ATOM 1668 N N . TYR A 1 209 ? 9.337 -5.349 -13.045 1.00 94.50 209 TYR A N 1
ATOM 1669 C CA . TYR A 1 209 ? 8.007 -5.308 -12.431 1.00 94.50 209 TYR A CA 1
ATOM 1670 C C . TYR A 1 209 ? 7.888 -4.105 -11.495 1.00 94.50 209 TYR A C 1
ATOM 1672 O O . TYR A 1 209 ? 6.954 -3.320 -11.638 1.00 94.50 209 TYR A O 1
ATOM 1680 N N . HIS A 1 210 ? 8.881 -3.893 -10.628 1.00 93.56 210 HIS A N 1
ATOM 1681 C CA . HIS A 1 210 ? 8.943 -2.741 -9.733 1.00 93.56 210 HIS A CA 1
ATOM 1682 C C . HIS A 1 210 ? 8.817 -1.405 -10.484 1.00 93.56 210 HIS A C 1
ATOM 1684 O O . HIS A 1 210 ? 7.953 -0.588 -10.157 1.00 93.56 210 HIS A O 1
ATOM 1690 N N . TYR A 1 211 ? 9.633 -1.177 -11.519 1.00 95.06 211 TYR A N 1
ATOM 1691 C CA . TYR A 1 211 ? 9.600 0.089 -12.258 1.00 95.06 211 TYR A CA 1
ATOM 1692 C C . TYR A 1 211 ? 8.299 0.282 -13.044 1.00 95.06 211 TYR A C 1
ATOM 1694 O O . TYR A 1 211 ? 7.711 1.366 -13.010 1.00 95.06 211 TYR A O 1
ATOM 1702 N N . VAL A 1 212 ? 7.817 -0.761 -13.726 1.00 94.88 212 VAL A N 1
ATOM 1703 C CA . VAL A 1 212 ? 6.563 -0.707 -14.494 1.00 94.88 212 VAL A CA 1
ATOM 1704 C C . VAL A 1 212 ? 5.373 -0.442 -13.574 1.00 94.88 212 VAL A C 1
ATOM 1706 O O . VAL A 1 212 ? 4.564 0.438 -13.885 1.00 94.88 212 VAL A O 1
ATOM 1709 N N . THR A 1 213 ? 5.296 -1.131 -12.433 1.00 94.69 213 THR A N 1
ATOM 1710 C CA . THR A 1 213 ? 4.276 -0.901 -11.405 1.00 94.69 213 THR A CA 1
ATOM 1711 C C . THR A 1 213 ? 4.346 0.528 -10.878 1.00 94.69 213 THR A C 1
ATOM 1713 O O . THR A 1 213 ? 3.341 1.232 -10.907 1.00 94.69 213 THR A O 1
ATOM 1716 N N . ASN A 1 214 ? 5.520 1.029 -10.494 1.00 94.88 214 ASN A N 1
ATOM 1717 C CA . ASN A 1 214 ? 5.621 2.378 -9.938 1.00 94.88 214 ASN A CA 1
ATOM 1718 C C . ASN A 1 214 ? 5.269 3.476 -10.956 1.00 94.88 214 ASN A C 1
ATOM 1720 O O . ASN A 1 214 ? 4.527 4.401 -10.621 1.00 94.88 214 ASN A O 1
ATOM 1724 N N . TRP A 1 215 ? 5.674 3.357 -12.226 1.00 94.94 215 TRP A N 1
ATOM 1725 C CA . TRP A 1 215 ? 5.194 4.279 -13.266 1.00 94.94 215 TRP A CA 1
ATOM 1726 C C . TRP A 1 215 ? 3.685 4.180 -13.504 1.00 94.94 215 TRP A C 1
ATOM 1728 O O . TRP A 1 215 ? 3.040 5.192 -13.799 1.00 94.94 215 TRP A O 1
ATOM 1738 N N . PHE A 1 216 ? 3.113 2.979 -13.403 1.00 93.88 216 PHE A N 1
ATOM 1739 C CA . PHE A 1 216 ? 1.671 2.779 -13.486 1.00 93.88 216 PHE A CA 1
ATOM 1740 C C . PHE A 1 216 ? 0.940 3.497 -12.344 1.00 93.88 216 PHE A C 1
ATOM 1742 O O . PHE A 1 216 ? 0.004 4.249 -12.622 1.00 93.88 216 PHE A O 1
ATOM 1749 N N . LEU A 1 217 ? 1.408 3.356 -11.100 1.00 94.69 217 LEU A N 1
ATOM 1750 C CA . LEU A 1 217 ? 0.821 4.009 -9.926 1.00 94.69 217 LEU A CA 1
ATOM 1751 C C . LEU A 1 217 ? 0.828 5.539 -10.054 1.00 94.69 217 LEU A C 1
ATOM 1753 O O . LEU A 1 217 ? -0.204 6.172 -9.828 1.00 94.69 217 LEU A O 1
ATOM 1757 N N . LEU A 1 218 ? 1.936 6.136 -10.513 1.00 94.94 218 LEU A N 1
ATOM 1758 C CA . LEU A 1 218 ? 2.017 7.585 -10.758 1.00 94.94 218 LEU A CA 1
ATOM 1759 C C . LEU A 1 218 ? 0.956 8.047 -11.769 1.00 94.94 218 LEU A C 1
ATOM 1761 O O . LEU A 1 218 ? 0.224 9.009 -11.531 1.00 94.94 218 LEU A O 1
ATOM 1765 N N . LYS A 1 219 ? 0.813 7.326 -12.889 1.00 92.25 219 LYS A N 1
ATOM 1766 C CA . LYS A 1 219 ? -0.229 7.620 -13.887 1.00 92.25 219 LYS A CA 1
ATOM 1767 C C . LYS A 1 219 ? -1.636 7.426 -13.321 1.00 92.25 219 LYS A C 1
ATOM 1769 O O . LYS A 1 219 ? -2.533 8.191 -13.672 1.00 92.25 219 LYS A O 1
ATOM 1774 N N . LYS A 1 220 ? -1.846 6.401 -12.490 1.00 91.44 220 LYS A N 1
ATOM 1775 C CA . LYS A 1 220 ? -3.139 6.097 -11.867 1.00 91.44 220 LYS A CA 1
ATOM 1776 C C . LYS A 1 220 ? -3.587 7.238 -10.960 1.00 91.44 220 LYS A C 1
ATOM 1778 O O . LYS A 1 220 ? -4.718 7.697 -11.101 1.00 91.44 220 LYS A O 1
ATOM 1783 N N . VAL A 1 221 ? -2.700 7.739 -10.099 1.00 93.25 221 VAL A N 1
ATOM 1784 C CA . VAL A 1 221 ? -3.005 8.868 -9.206 1.00 93.25 221 VAL A CA 1
ATOM 1785 C C . VAL A 1 221 ? -3.385 10.109 -9.997 1.00 93.25 221 VAL A C 1
ATOM 1787 O O . VAL A 1 221 ? -4.434 10.689 -9.722 1.00 93.25 221 VAL A O 1
ATOM 1790 N N . LEU A 1 222 ? -2.588 10.483 -11.004 1.00 92.44 222 LEU A N 1
ATOM 1791 C CA . LEU A 1 222 ? -2.889 11.644 -11.843 1.00 92.44 222 LEU A CA 1
ATOM 1792 C C . LEU A 1 222 ? -4.235 11.504 -12.544 1.00 92.44 222 LEU A C 1
ATOM 1794 O O . LEU A 1 222 ? -5.029 12.437 -12.534 1.00 92.44 222 LEU A O 1
ATOM 1798 N N . TYR A 1 223 ? -4.521 10.331 -13.104 1.00 89.56 223 TYR A N 1
ATOM 1799 C CA . TYR A 1 223 ? -5.796 10.084 -13.761 1.00 89.56 223 TYR A CA 1
ATOM 1800 C C . TYR A 1 223 ? -6.978 10.240 -12.803 1.00 89.56 223 TYR A C 1
ATOM 1802 O O . TYR A 1 223 ? -7.904 10.995 -13.087 1.00 89.56 223 TYR A O 1
ATOM 1810 N N . VAL A 1 224 ? -6.947 9.557 -11.656 1.00 89.31 224 VAL A N 1
ATOM 1811 C CA . VAL A 1 224 ? -8.056 9.613 -10.698 1.00 89.31 224 VAL A CA 1
ATOM 1812 C C . VAL A 1 224 ? -8.235 11.038 -10.178 1.00 89.31 224 VAL A C 1
ATOM 1814 O O . VAL A 1 224 ? -9.360 11.527 -10.146 1.00 89.31 224 VAL A O 1
ATOM 1817 N N . GLN A 1 225 ? -7.143 11.733 -9.848 1.00 89.44 225 GLN A N 1
ATOM 1818 C CA . GLN A 1 225 ? -7.185 13.118 -9.373 1.00 89.44 225 GLN A CA 1
ATOM 1819 C C . GLN A 1 225 ? -7.715 14.091 -10.429 1.00 89.44 225 GLN A C 1
ATOM 1821 O O . GLN A 1 225 ? -8.524 14.957 -10.105 1.00 89.44 225 GLN A O 1
ATOM 1826 N N . TYR A 1 226 ? -7.346 13.904 -11.695 1.00 88.62 226 TYR A N 1
ATOM 1827 C CA . TYR A 1 226 ? -7.912 14.662 -12.808 1.00 88.62 226 TYR A CA 1
ATOM 1828 C C . TYR A 1 226 ? -9.427 14.441 -12.926 1.00 88.62 226 TYR A C 1
ATOM 1830 O O . TYR A 1 226 ? -10.186 15.400 -13.019 1.00 88.62 226 TYR A O 1
ATOM 1838 N N . MET A 1 227 ? -9.880 13.183 -12.855 1.00 84.50 227 MET A N 1
ATOM 1839 C CA . MET A 1 227 ? -11.294 12.825 -13.022 1.00 84.50 227 MET A CA 1
ATOM 1840 C C . MET A 1 227 ? -12.195 13.285 -11.868 1.00 84.50 227 MET A C 1
ATOM 1842 O O . MET A 1 227 ? -13.391 13.482 -12.073 1.00 84.50 227 MET A O 1
ATOM 1846 N N . VAL A 1 228 ? -11.656 13.448 -10.656 1.00 83.25 228 VAL A N 1
ATOM 1847 C CA . VAL A 1 228 ? -12.425 13.964 -9.507 1.00 83.25 228 VAL A CA 1
ATOM 1848 C C . VAL A 1 228 ? -12.346 15.486 -9.373 1.00 83.25 228 VAL A C 1
ATOM 1850 O O . VAL A 1 228 ? -13.154 16.077 -8.652 1.00 83.25 228 VAL A O 1
ATOM 1853 N N . ASN A 1 229 ? -11.408 16.139 -10.067 1.00 79.69 229 ASN A N 1
ATOM 1854 C CA . ASN A 1 229 ? -11.255 17.585 -10.022 1.00 79.69 229 ASN A CA 1
ATOM 1855 C C . ASN A 1 229 ? -12.256 18.271 -10.960 1.00 79.69 229 ASN A C 1
ATOM 1857 O O . ASN A 1 229 ? -12.014 18.465 -12.152 1.00 79.69 229 ASN A O 1
ATOM 1861 N N . LYS A 1 230 ? -13.386 18.692 -10.385 1.00 73.19 230 LYS A N 1
ATOM 1862 C CA . LYS A 1 230 ? -14.459 19.381 -11.114 1.00 73.19 230 LYS A CA 1
ATOM 1863 C C . LYS A 1 230 ? -14.004 20.670 -11.803 1.00 73.19 230 LYS A C 1
ATOM 1865 O O . LYS A 1 230 ? -14.569 20.991 -12.836 1.00 73.19 230 LYS A O 1
ATOM 1870 N N . ASN A 1 231 ? -12.991 21.362 -11.274 1.00 70.31 231 ASN A N 1
ATOM 1871 C CA . ASN A 1 231 ? -12.499 22.626 -11.836 1.00 70.31 231 ASN A CA 1
ATOM 1872 C C . ASN A 1 231 ? -11.715 22.430 -13.140 1.00 70.31 231 ASN A C 1
ATOM 1874 O O . ASN A 1 231 ? -11.549 23.374 -13.901 1.00 70.31 231 ASN A O 1
ATOM 1878 N N . ILE A 1 232 ? -11.182 21.226 -13.371 1.00 66.56 232 ILE A N 1
ATOM 1879 C CA . ILE A 1 232 ? -10.443 20.898 -14.597 1.00 66.56 232 ILE A CA 1
ATOM 1880 C C . ILE A 1 232 ? -11.395 20.397 -15.694 1.00 66.56 232 ILE A C 1
ATOM 1882 O O . ILE A 1 232 ? -11.090 20.504 -16.879 1.00 66.56 232 ILE A O 1
ATOM 1886 N N . LEU A 1 233 ? -12.539 19.835 -15.295 1.00 58.62 233 LEU A N 1
ATOM 1887 C CA . LEU A 1 233 ? -13.544 19.256 -16.189 1.00 58.62 233 LEU A CA 1
ATOM 1888 C C . LEU A 1 233 ? -14.669 20.233 -16.584 1.00 58.62 233 LEU A C 1
ATOM 1890 O O . LEU A 1 233 ? -15.487 19.881 -17.435 1.00 58.62 233 LEU A O 1
ATOM 1894 N N . SER A 1 234 ? -14.740 21.407 -15.948 1.00 48.75 234 SER A N 1
ATOM 1895 C CA . SER A 1 234 ? -15.664 22.513 -16.254 1.00 48.75 234 SER A CA 1
ATOM 1896 C C . SER A 1 234 ? -15.089 23.471 -17.288 1.00 48.75 234 SER A C 1
ATOM 1898 O O . SER A 1 234 ? -15.852 23.876 -18.189 1.00 48.75 234 SER A O 1
#

Sequence (234 aa):
MAICAILGQKLDSRKDGDDCLFNGYLEDYLSLRENEIDENLKETFEKVLETDPDTKICVDLHCAVNVEAISNQIIRYKDICKLNGKPLVIPYILYFQHDDEDRAIIIYDCKQYGYIYAKGLYYCMTEPAGEFIDCKNEIVAISSKQETILKVLNQLFTVKAGSIQRSIDHELFHDYEELKAASKDAANALKLEAMEKLPALEDRTHAIYHYVTNWFLLKKVLYVQYMVNKNILS

pLDDT: mean 90.97, std 8.89, range [48.75, 98.44]

Secondary structure (DSSP, 8-state):
--HHHHHHTPPBGGGT-SSBSEEEEHHHHHHHSTTTS-HHHHHHHHHHHHH-TT-EEEEEEEE---TTT---TTS--TTGGG--S--EEEEEEEEEEETTEEEEEEEE--STTHHHHHHHHHHHHTSTT-TTGGGGGGEEEEES-HHHHHHHHHHTTTS-HHHHHHHHHHHH-SSHHHHHHHHHHHHHHHHHHHHHHHHH-S--HHHHHHHHHHHHHHHHHHHHHHHH-HHHH-

Foldseek 3Di:
DAPCVLLVPADAVVRVGDQAPDKFFLVVVCVVCVPPDDPLLSVLSVVLCVVPVRKIKTAFGFAQFPVVLVPDPVDDLPLSVPADDRLDTQGMKIWDDDDPDIAIEREFEPDVCRQLLQVLSLCRQCGVVHPCVVVSFRYAGDYSDSVLSVVCSVCNVPDTNVVSNVVVCCVQDVDLVRLVVSLVVVLVVLVVVCVPPQVVDPDCNSVSSVSSSSNSSSVSSSVVRCVPPPVNVD